Protein AF-A0A956CTM5-F1 (afdb_monomer_lite)

Sequence (191 aa):
MDAKCGHHPDRDADGGTCGRCGTFLCGECVVPGAAPILCTTCLAHLDRGKDVRHVRILAILMMVHGGLLAATGAYYVLFGGFVLDELADIPADPSDPASEVLPEMLVGTFALLGLIQIAPGLLQALGGWRLFRYRGPVLAWVGAIAGLASMLGCYCAPTAILLLGYAAYVLTRDDVRARLAVGAPPATQRP

Structure (mmCIF, N/CA/C/O backbone):
data_AF-A0A956CTM5-F1
#
_entry.id   AF-A0A956CTM5-F1
#
loop_
_atom_site.group_PDB
_atom_site.id
_atom_site.type_symbol
_atom_site.label_atom_id
_atom_site.label_alt_id
_atom_site.label_comp_id
_atom_site.label_asym_id
_atom_site.label_entity_id
_atom_site.label_seq_id
_atom_site.pdbx_PDB_ins_code
_atom_site.Cartn_x
_atom_site.Cartn_y
_atom_site.Cartn_z
_atom_site.occupancy
_atom_site.B_iso_or_equiv
_atom_site.auth_seq_id
_atom_site.auth_comp_id
_atom_site.auth_asym_id
_atom_site.auth_atom_id
_atom_site.pdbx_PDB_model_num
ATOM 1 N N . MET A 1 1 ? -17.221 -8.317 45.370 1.00 69.31 1 MET A N 1
ATOM 2 C CA . MET A 1 1 ? -18.349 -7.759 44.599 1.00 69.31 1 MET A CA 1
ATOM 3 C C . MET A 1 1 ? -18.210 -8.327 43.209 1.00 69.31 1 MET A C 1
ATOM 5 O O . MET A 1 1 ? -17.234 -7.993 42.547 1.00 69.31 1 MET A O 1
ATOM 9 N N . ASP A 1 2 ? -19.104 -9.229 42.821 1.00 88.31 2 ASP A N 1
ATOM 10 C CA . ASP A 1 2 ? -19.028 -9.873 41.510 1.00 88.31 2 ASP A CA 1
ATOM 11 C C . ASP A 1 2 ? -19.536 -8.890 40.456 1.00 88.31 2 ASP A C 1
ATOM 13 O O . ASP A 1 2 ? -20.658 -8.385 40.546 1.00 88.31 2 ASP A O 1
ATOM 17 N N . ALA A 1 3 ? -18.676 -8.547 39.497 1.00 93.81 3 ALA A N 1
ATOM 18 C CA . ALA A 1 3 ? -19.047 -7.650 38.413 1.00 93.81 3 ALA A CA 1
ATOM 19 C C . ALA A 1 3 ? -20.043 -8.360 37.482 1.00 93.81 3 ALA A C 1
ATOM 21 O O . ALA A 1 3 ? -19.780 -9.463 37.000 1.00 93.81 3 ALA A O 1
ATOM 22 N N . LYS A 1 4 ? -21.184 -7.717 37.220 1.00 96.88 4 LYS A N 1
ATOM 23 C CA . LYS A 1 4 ? -22.204 -8.208 36.282 1.00 96.88 4 LYS A CA 1
ATOM 24 C C . LYS A 1 4 ? -21.964 -7.668 34.879 1.00 96.88 4 LYS A C 1
ATOM 26 O O . LYS A 1 4 ? -21.412 -6.579 34.705 1.00 96.88 4 LYS A O 1
ATOM 31 N N . CYS A 1 5 ? -22.379 -8.428 33.870 1.00 96.62 5 CYS A N 1
ATOM 32 C CA . CYS A 1 5 ? -22.275 -7.985 32.488 1.00 96.62 5 CYS A CA 1
ATOM 33 C C . CYS A 1 5 ? -23.206 -6.789 32.230 1.00 96.62 5 CYS A C 1
ATOM 35 O O . CYS A 1 5 ? -24.389 -6.819 32.560 1.00 96.62 5 CYS A O 1
ATOM 37 N N . GLY A 1 6 ? -22.692 -5.743 31.575 1.00 94.75 6 GLY A N 1
ATOM 38 C CA . GLY A 1 6 ? -23.483 -4.542 31.275 1.00 94.75 6 GLY A CA 1
ATOM 39 C C . GLY A 1 6 ? -24.552 -4.727 30.191 1.00 94.75 6 GLY A C 1
ATOM 40 O O . GLY A 1 6 ? -25.426 -3.877 30.059 1.00 94.75 6 GLY A O 1
ATOM 41 N N . HIS A 1 7 ? -24.496 -5.817 29.418 1.00 94.19 7 HIS A N 1
ATOM 42 C CA . HIS A 1 7 ? -25.527 -6.182 28.438 1.00 94.19 7 HIS A CA 1
ATOM 43 C C . HIS A 1 7 ? -26.467 -7.290 28.936 1.00 94.19 7 HIS A C 1
ATOM 45 O O . HIS A 1 7 ? -27.621 -7.330 28.521 1.00 94.19 7 HIS A O 1
ATOM 51 N N . HIS A 1 8 ? -25.995 -8.156 29.838 1.00 95.31 8 HIS A N 1
ATOM 52 C CA . HIS A 1 8 ? -26.768 -9.243 30.437 1.00 95.31 8 HIS A CA 1
ATOM 53 C C . HIS A 1 8 ? -26.662 -9.153 31.968 1.00 95.31 8 HIS A C 1
ATOM 55 O O . HIS A 1 8 ? -25.760 -9.768 32.540 1.00 95.31 8 HIS A O 1
ATOM 61 N N . PRO A 1 9 ? -27.557 -8.404 32.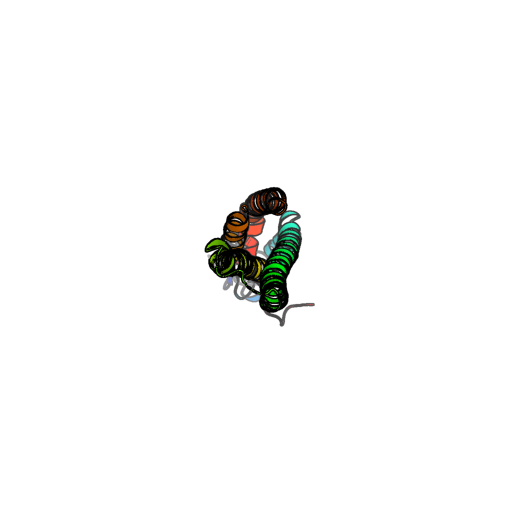642 1.00 94.75 9 PRO A N 1
ATOM 62 C CA . PRO A 1 9 ? -27.472 -8.173 34.088 1.00 94.75 9 PRO A CA 1
ATOM 63 C C . PRO A 1 9 ? -27.483 -9.465 34.916 1.00 94.75 9 PRO A C 1
ATOM 65 O O . PRO A 1 9 ? -26.883 -9.520 35.988 1.00 94.75 9 PRO A O 1
ATOM 68 N N . ASP A 1 10 ? -28.119 -10.513 34.386 1.00 96.69 10 ASP A N 1
ATOM 69 C CA . ASP A 1 10 ? -28.250 -11.822 35.030 1.00 96.69 10 ASP A CA 1
ATOM 70 C C . ASP A 1 10 ? -26.980 -12.686 34.935 1.00 96.69 10 ASP A C 1
ATOM 72 O O . ASP A 1 10 ? -26.923 -13.765 35.522 1.00 96.69 10 ASP A O 1
ATOM 76 N N . ARG A 1 11 ? -25.953 -12.241 34.199 1.00 95.88 11 ARG A N 1
ATOM 77 C CA . ARG A 1 11 ? -24.719 -13.001 33.958 1.00 95.88 11 ARG A CA 1
ATOM 78 C C . ARG A 1 11 ? -23.5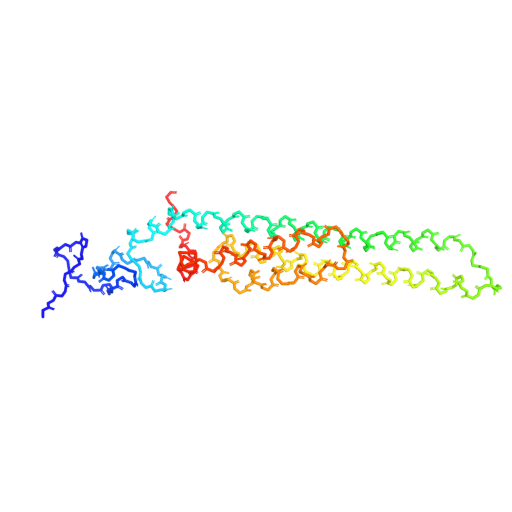00 -12.324 34.569 1.00 95.88 11 ARG A C 1
ATOM 80 O O . ARG A 1 11 ? -23.398 -11.095 34.617 1.00 95.88 11 ARG A O 1
ATOM 87 N N . ASP A 1 12 ? -22.545 -13.147 34.982 1.00 96.69 12 ASP A N 1
ATOM 88 C CA . ASP A 1 12 ? -21.249 -12.682 35.472 1.00 96.69 12 ASP A CA 1
ATOM 89 C C . ASP A 1 12 ? -20.370 -12.178 34.319 1.00 96.69 12 ASP A C 1
ATOM 91 O O . ASP A 1 12 ? -20.484 -12.621 33.174 1.00 96.69 12 ASP A O 1
ATOM 95 N N . ALA A 1 13 ? -19.509 -11.203 34.609 1.00 95.50 13 ALA A N 1
ATOM 96 C CA . ALA A 1 13 ? -18.614 -10.598 33.628 1.00 95.50 13 ALA A CA 1
ATOM 97 C C . ALA A 1 13 ? -17.275 -11.343 33.492 1.00 95.50 13 ALA A C 1
ATOM 99 O O . ALA A 1 13 ? -16.204 -10.801 33.765 1.00 95.50 13 ALA A O 1
ATOM 100 N N . ASP A 1 14 ? -17.341 -12.597 33.060 1.00 95.00 14 ASP A N 1
ATOM 101 C CA . ASP A 1 14 ? -16.188 -13.483 32.863 1.00 95.00 14 ASP A CA 1
ATOM 102 C C . ASP A 1 14 ? -15.357 -13.178 31.598 1.00 95.00 14 ASP A C 1
ATOM 104 O O . ASP A 1 14 ? -14.210 -13.605 31.483 1.00 95.00 14 ASP A O 1
ATOM 108 N N . GLY A 1 15 ? -15.899 -12.398 30.659 1.00 91.94 15 GLY A N 1
ATOM 109 C CA . GLY A 1 15 ? -15.264 -12.030 29.389 1.00 91.94 15 GLY A CA 1
ATOM 110 C C . GLY A 1 15 ? -14.325 -10.817 29.456 1.00 91.94 15 GLY A C 1
ATOM 111 O O . GLY A 1 15 ? -13.692 -10.472 28.457 1.00 91.94 15 GLY A O 1
ATOM 112 N N . GLY A 1 16 ? -14.222 -10.155 30.612 1.00 94.00 16 GLY A N 1
ATOM 113 C CA . GLY A 1 16 ? -13.365 -8.985 30.827 1.00 94.00 16 GLY A CA 1
ATOM 114 C C . GLY A 1 16 ? -14.041 -7.644 30.521 1.00 94.00 16 GLY A C 1
ATOM 115 O O . GLY A 1 16 ? -15.266 -7.522 30.511 1.00 94.00 16 GLY A O 1
ATOM 116 N N . THR A 1 17 ? -13.234 -6.604 30.302 1.00 95.38 17 THR A N 1
ATOM 117 C CA . THR A 1 17 ? -13.713 -5.220 30.143 1.00 95.38 17 THR A CA 1
ATOM 118 C C . THR A 1 17 ? -13.505 -4.730 28.716 1.00 95.38 17 THR A C 1
ATOM 120 O O . THR A 1 17 ? -12.421 -4.865 28.151 1.00 95.38 17 THR A O 1
ATOM 123 N N . CYS A 1 18 ? -14.533 -4.112 28.133 1.00 94.31 18 CYS A N 1
ATOM 124 C CA . CYS A 1 18 ? -14.427 -3.472 26.826 1.00 94.31 18 CYS A CA 1
ATOM 125 C C . CYS A 1 18 ? -13.409 -2.323 26.874 1.00 94.31 18 CYS A C 1
ATOM 127 O O . CYS A 1 18 ? -13.626 -1.331 27.569 1.00 94.31 18 CYS A O 1
ATOM 129 N N . GLY A 1 19 ? -12.347 -2.402 26.070 1.00 91.50 19 GLY A N 1
ATOM 130 C CA . GLY A 1 19 ? -11.289 -1.388 26.018 1.00 91.50 19 GLY A CA 1
ATOM 131 C C . GLY A 1 19 ? -11.729 -0.026 25.468 1.00 91.50 19 GLY A C 1
ATOM 132 O O . GLY A 1 19 ? -10.960 0.927 25.539 1.00 91.50 19 GLY A O 1
ATOM 133 N N . ARG A 1 20 ? -12.950 0.083 24.920 1.00 91.31 20 ARG A N 1
ATOM 134 C CA . ARG A 1 20 ? -13.501 1.338 24.384 1.00 91.31 20 ARG A CA 1
ATOM 135 C C . ARG A 1 20 ? -14.480 2.022 25.337 1.00 91.31 20 ARG A C 1
ATOM 137 O O . ARG A 1 20 ? -14.307 3.196 25.631 1.00 91.31 20 ARG A O 1
ATOM 144 N N . CYS A 1 21 ? -15.526 1.320 25.776 1.00 94.12 21 CYS A N 1
ATOM 145 C CA . CYS A 1 21 ? -16.582 1.900 26.619 1.00 94.12 21 CYS A CA 1
ATOM 146 C C . CYS A 1 21 ? -16.436 1.578 28.113 1.00 94.12 21 CYS A C 1
ATOM 148 O O . CYS A 1 21 ? -17.221 2.078 28.910 1.00 94.12 21 CYS A O 1
ATOM 150 N N . GLY A 1 22 ? -15.477 0.730 28.500 1.00 95.06 22 GLY A N 1
ATOM 151 C CA . GLY A 1 22 ? -15.247 0.350 29.897 1.00 95.06 22 GLY A CA 1
ATOM 152 C C . GLY A 1 22 ? -16.291 -0.605 30.484 1.00 95.06 22 GLY A C 1
ATOM 153 O O . GLY A 1 22 ? -16.238 -0.908 31.670 1.00 95.06 22 GLY A O 1
ATOM 154 N N . THR A 1 23 ? -17.248 -1.089 29.688 1.00 96.06 23 THR A N 1
ATOM 155 C CA . THR A 1 23 ? -18.301 -1.994 30.167 1.00 96.06 23 THR A CA 1
ATOM 156 C C . THR A 1 23 ? -17.759 -3.405 30.403 1.00 96.06 23 THR A C 1
ATOM 158 O O . THR A 1 23 ? -17.002 -3.924 29.582 1.00 96.06 23 THR A O 1
ATOM 161 N N . PHE A 1 24 ? -18.189 -4.034 31.496 1.00 96.75 24 PHE A N 1
ATOM 162 C CA . PHE A 1 24 ? -17.912 -5.432 31.821 1.00 96.75 24 PHE A CA 1
ATOM 163 C C . PHE A 1 24 ? -18.729 -6.390 30.933 1.00 96.75 24 PHE A C 1
ATOM 165 O O . PHE A 1 24 ? -19.929 -6.182 30.720 1.00 96.75 24 PHE A O 1
ATOM 172 N N . LEU A 1 25 ? -18.092 -7.430 30.395 1.00 96.56 25 LEU A N 1
ATOM 173 C CA . LEU A 1 25 ? -18.653 -8.329 29.382 1.00 96.56 25 LEU A CA 1
ATOM 174 C C . LEU A 1 25 ? -18.686 -9.774 29.882 1.00 96.56 25 LEU A C 1
ATOM 176 O O . LEU A 1 25 ? -17.732 -10.229 30.502 1.00 96.56 25 LEU A O 1
ATOM 180 N N . CYS A 1 26 ? -19.756 -10.504 29.566 1.00 96.06 26 CYS A N 1
ATOM 181 C CA . CYS A 1 26 ? -19.749 -11.967 29.625 1.00 96.06 26 CYS A CA 1
ATOM 182 C C . CYS A 1 26 ? -19.091 -12.549 28.361 1.00 96.06 26 CYS A C 1
ATOM 184 O O . CYS A 1 26 ? -19.003 -11.854 27.343 1.00 96.06 26 CYS A O 1
ATOM 186 N N . GLY A 1 27 ? -18.707 -13.827 28.377 1.00 92.69 27 GLY A N 1
ATOM 187 C CA . GLY A 1 27 ? -18.046 -14.506 27.253 1.00 92.69 27 GLY A CA 1
ATOM 188 C C . GLY A 1 27 ? -18.763 -14.377 25.898 1.00 92.69 27 GLY A C 1
ATOM 189 O O . GLY A 1 27 ? -18.112 -14.198 24.874 1.00 92.69 27 GLY A O 1
ATOM 190 N N . GLU A 1 28 ? -20.101 -14.363 25.879 1.00 92.19 28 GLU A N 1
ATOM 191 C CA . GLU A 1 28 ? -20.890 -14.173 24.645 1.00 92.19 28 GLU A CA 1
ATOM 192 C C . GLU A 1 28 ? -20.854 -12.738 24.084 1.00 92.19 28 GLU A C 1
ATOM 194 O O . GLU A 1 28 ? -21.095 -12.525 22.897 1.00 92.19 28 GLU A O 1
ATOM 199 N N . CYS A 1 29 ? -20.572 -11.733 24.919 1.00 92.88 29 CYS A N 1
ATOM 200 C CA . CYS A 1 29 ? -20.523 -10.332 24.493 1.00 92.88 29 CYS A CA 1
ATOM 201 C C . CYS A 1 29 ? -19.144 -9.916 23.961 1.00 92.88 29 CYS A C 1
ATOM 203 O O . CYS A 1 29 ? -19.014 -8.819 23.407 1.00 92.88 29 CYS A O 1
ATOM 205 N N . VAL A 1 30 ? -18.125 -10.757 24.149 1.00 92.56 30 VAL A N 1
ATOM 206 C CA . VAL A 1 30 ? -16.756 -10.518 23.693 1.00 92.56 30 VAL A CA 1
ATOM 207 C C . VAL A 1 30 ? -16.638 -10.859 22.214 1.00 92.56 30 VAL A C 1
ATOM 209 O O . VAL A 1 30 ? -17.021 -11.939 21.774 1.00 92.56 30 VAL A O 1
ATOM 212 N N . VAL A 1 31 ? -16.057 -9.948 21.434 1.00 87.88 31 VAL A N 1
ATOM 213 C CA . VAL A 1 31 ? -15.696 -10.237 20.043 1.00 87.88 31 VAL A CA 1
ATOM 214 C C . VAL A 1 31 ? -14.465 -11.157 20.029 1.00 87.88 31 VAL A C 1
ATOM 216 O O . VAL A 1 31 ? -13.391 -10.736 20.471 1.00 87.88 31 VAL A O 1
ATOM 219 N N . PRO A 1 32 ? -14.572 -12.396 19.515 1.00 85.12 32 PRO A N 1
ATOM 220 C CA . PRO A 1 32 ? -13.460 -13.336 19.532 1.00 85.12 32 PRO A CA 1
ATOM 221 C C . PRO A 1 32 ? -12.308 -12.846 18.647 1.00 85.12 32 PRO A C 1
ATOM 223 O O . PRO A 1 32 ? -12.509 -12.450 17.499 1.00 85.12 32 PRO A O 1
ATOM 226 N N . GLY A 1 33 ? -11.087 -12.889 19.185 1.00 81.38 33 GLY A N 1
ATOM 227 C CA . GLY A 1 33 ? -9.866 -12.494 18.473 1.00 81.38 33 GLY A CA 1
ATOM 228 C C . GLY A 1 33 ? -9.608 -10.984 18.394 1.00 81.38 33 GLY A C 1
ATOM 229 O O . GLY A 1 33 ? -8.604 -10.586 17.808 1.00 81.38 33 GLY A O 1
ATOM 230 N N . ALA A 1 34 ? -10.465 -10.145 18.986 1.00 80.38 34 ALA A N 1
ATOM 231 C CA . ALA A 1 34 ? -10.226 -8.708 19.072 1.00 80.38 34 ALA A CA 1
ATOM 232 C C . ALA A 1 34 ? -9.181 -8.385 20.154 1.00 80.38 34 ALA A C 1
ATOM 234 O O . ALA A 1 34 ? -9.336 -8.766 21.314 1.00 80.38 34 ALA A O 1
ATOM 235 N N . ALA A 1 35 ? -8.139 -7.642 19.782 1.00 81.38 35 ALA A N 1
ATOM 236 C CA . ALA A 1 35 ? -7.183 -7.055 20.715 1.00 81.38 35 ALA A CA 1
ATOM 237 C C . ALA A 1 35 ? -7.099 -5.537 20.452 1.00 81.38 35 ALA A C 1
ATOM 239 O O . ALA A 1 35 ? -6.601 -5.140 19.397 1.00 81.38 35 ALA A O 1
ATOM 240 N N . PRO A 1 36 ? -7.585 -4.666 21.361 1.00 87.38 36 PRO A N 1
ATOM 241 C CA . PRO A 1 36 ? -8.156 -4.957 22.684 1.00 87.38 36 PRO A CA 1
ATOM 242 C C . PRO A 1 36 ? -9.537 -5.637 22.633 1.00 87.38 36 PRO A C 1
ATOM 244 O O . PRO A 1 36 ? -10.215 -5.605 21.606 1.00 87.38 36 PRO A O 1
ATOM 247 N N . ILE A 1 37 ? -9.964 -6.211 23.768 1.00 90.44 37 ILE A N 1
ATOM 248 C CA . ILE A 1 37 ? -11.309 -6.781 23.951 1.00 90.44 37 ILE A CA 1
ATOM 249 C C . ILE A 1 37 ? -12.355 -5.688 23.697 1.00 90.44 37 ILE A C 1
ATOM 251 O O . ILE A 1 37 ? -12.303 -4.609 24.291 1.00 90.44 37 ILE A O 1
ATOM 255 N N . LEU A 1 38 ? -13.322 -5.965 22.824 1.00 92.69 38 LEU A N 1
ATOM 256 C CA . LEU A 1 38 ? -14.414 -5.053 22.484 1.00 92.69 38 LEU A CA 1
ATOM 257 C C . LEU A 1 38 ? -15.761 -5.757 22.609 1.00 92.69 38 LEU A C 1
ATOM 259 O O . LEU A 1 38 ? -15.875 -6.949 22.324 1.00 92.69 38 LEU A O 1
ATOM 263 N N . CYS A 1 39 ? -16.789 -4.990 22.976 1.00 92.69 39 CYS A N 1
ATOM 264 C CA . CYS A 1 39 ? -18.170 -5.451 22.910 1.00 92.69 39 CYS A CA 1
ATOM 265 C C . CYS A 1 39 ? -18.734 -5.332 21.488 1.00 92.69 39 CYS A C 1
ATOM 267 O O . CYS A 1 39 ? -18.307 -4.485 20.693 1.00 92.69 39 CYS A O 1
ATOM 269 N N . THR A 1 40 ? -19.747 -6.142 21.186 1.00 89.19 40 THR A N 1
ATOM 270 C CA . THR A 1 40 ? -20.447 -6.148 19.890 1.00 89.19 40 THR A CA 1
ATOM 271 C C . THR A 1 40 ? -21.028 -4.778 19.523 1.00 89.19 40 THR A C 1
ATOM 273 O O . THR A 1 40 ? -20.938 -4.363 18.368 1.00 89.19 40 THR A O 1
ATOM 276 N N . THR A 1 41 ? -21.536 -4.022 20.502 1.00 91.75 41 THR A N 1
ATOM 277 C CA . THR A 1 41 ? -22.064 -2.661 20.298 1.00 91.75 41 THR A CA 1
ATOM 278 C C . THR A 1 41 ? -20.971 -1.680 19.864 1.00 91.75 41 THR A C 1
ATOM 280 O O . THR A 1 41 ? -21.149 -0.929 18.903 1.00 91.75 41 THR A O 1
ATOM 283 N N . CYS A 1 42 ? -19.810 -1.695 20.529 1.00 91.50 42 CYS A N 1
ATOM 284 C CA . CYS A 1 42 ? -18.680 -0.843 20.160 1.00 91.50 42 CYS A CA 1
ATOM 285 C C . CYS A 1 42 ? -18.093 -1.223 18.801 1.00 91.50 42 CYS A C 1
ATOM 287 O O . CYS A 1 42 ? -17.709 -0.322 18.054 1.00 91.50 42 CYS A O 1
ATOM 289 N N . LEU A 1 43 ? -18.046 -2.518 18.469 1.00 90.88 43 LEU A N 1
ATOM 290 C CA . LEU A 1 43 ? -17.633 -2.980 17.144 1.00 90.88 43 LEU A CA 1
ATOM 291 C C . LEU A 1 43 ? -18.602 -2.486 16.064 1.00 90.88 43 LEU A C 1
ATOM 293 O O . LEU A 1 43 ? -18.165 -1.888 15.085 1.00 90.88 43 LEU A O 1
ATOM 297 N N . ALA A 1 44 ? -19.912 -2.639 16.275 1.00 89.88 44 ALA A N 1
ATOM 298 C CA . ALA A 1 44 ? -20.927 -2.138 15.352 1.00 89.88 44 ALA A CA 1
ATOM 299 C C . ALA A 1 44 ? -20.840 -0.613 15.170 1.00 89.88 44 ALA A C 1
ATOM 301 O O . ALA A 1 44 ? -21.056 -0.103 14.070 1.00 89.88 44 ALA A O 1
ATOM 302 N N . HIS A 1 45 ? -20.493 0.125 16.230 1.00 91.50 45 HIS A N 1
ATOM 303 C CA . HIS A 1 45 ? -20.256 1.563 16.145 1.00 91.50 45 HIS A CA 1
ATOM 304 C C . HIS A 1 45 ? -18.984 1.901 15.347 1.00 91.50 45 HIS A C 1
ATOM 306 O O . HIS A 1 45 ? -19.026 2.806 14.518 1.00 91.50 45 HIS A O 1
ATOM 312 N N . LEU A 1 46 ? -17.881 1.155 15.533 1.00 90.69 46 LEU A N 1
ATOM 313 C CA . LEU A 1 46 ? -16.667 1.291 14.708 1.00 90.69 46 LEU A CA 1
ATOM 314 C C . LEU A 1 46 ? -16.968 1.027 13.228 1.00 90.69 46 LEU A C 1
ATOM 316 O O . LEU A 1 46 ? -16.606 1.837 12.381 1.00 90.69 46 LEU A O 1
ATOM 320 N N . ASP A 1 47 ? -17.666 -0.064 12.912 1.00 87.75 47 ASP A N 1
ATOM 321 C CA . ASP A 1 47 ? -17.969 -0.455 11.528 1.00 87.75 47 ASP A CA 1
ATOM 322 C C . ASP A 1 47 ? -18.881 0.550 10.804 1.00 87.75 47 ASP A C 1
ATOM 324 O O . ASP A 1 47 ? -18.815 0.698 9.581 1.00 87.75 47 ASP A O 1
ATOM 328 N N . ARG A 1 48 ? -19.720 1.282 11.549 1.00 88.56 48 ARG A N 1
ATOM 329 C CA . ARG A 1 48 ? -20.556 2.371 11.015 1.00 88.56 48 ARG A CA 1
ATOM 330 C C . ARG A 1 48 ? -19.818 3.707 10.909 1.00 88.56 48 ARG A C 1
ATOM 332 O O . ARG A 1 48 ? -20.369 4.644 10.329 1.00 88.56 48 ARG A O 1
ATOM 339 N N . GLY A 1 49 ? -18.595 3.800 11.428 1.00 89.19 49 GLY A N 1
ATOM 340 C CA . GLY A 1 49 ? -17.767 4.993 11.343 1.00 89.19 49 GLY A CA 1
ATOM 341 C C . GLY A 1 49 ? -17.532 5.406 9.890 1.00 89.19 49 GLY A C 1
ATOM 342 O O . GLY A 1 49 ? -17.078 4.616 9.060 1.00 89.19 49 GLY A O 1
ATOM 343 N N . LYS A 1 50 ? -17.819 6.673 9.579 1.00 90.56 50 LYS A N 1
ATOM 344 C CA . LYS A 1 50 ? -17.568 7.280 8.259 1.00 90.56 50 LYS A CA 1
ATOM 345 C C . LYS A 1 50 ? -16.123 7.058 7.794 1.00 90.56 50 LYS A C 1
ATOM 347 O O . LYS A 1 50 ? -15.907 6.652 6.656 1.00 90.56 50 LYS A O 1
ATOM 352 N N . ASP A 1 51 ? -15.161 7.182 8.705 1.00 91.56 51 ASP A N 1
ATOM 353 C CA . ASP A 1 51 ? -13.727 7.046 8.424 1.00 91.56 51 ASP A CA 1
ATOM 354 C C . ASP A 1 51 ? -13.314 5.601 8.083 1.00 91.56 51 ASP A C 1
ATOM 356 O O . ASP A 1 51 ? -12.432 5.382 7.254 1.00 91.56 51 ASP A O 1
ATOM 360 N N . VAL A 1 52 ? -14.006 4.588 8.619 1.00 91.25 52 VAL A N 1
ATOM 361 C CA . VAL A 1 52 ? -13.726 3.173 8.307 1.00 91.25 52 VAL A CA 1
ATOM 362 C C . VAL A 1 52 ? -14.089 2.835 6.858 1.00 91.25 52 VAL A C 1
ATOM 364 O O . VAL A 1 52 ? -13.418 2.017 6.222 1.00 91.25 52 VAL A O 1
ATOM 367 N N . ARG A 1 53 ? -15.094 3.511 6.285 1.00 91.88 53 ARG A N 1
ATOM 368 C CA . ARG A 1 53 ? -15.427 3.378 4.855 1.00 91.88 53 ARG A CA 1
ATOM 369 C C . ARG A 1 53 ? -14.319 3.937 3.962 1.00 91.88 53 ARG A C 1
ATOM 371 O O . ARG A 1 53 ? -14.038 3.355 2.912 1.00 91.88 53 ARG A O 1
ATOM 378 N N . HIS A 1 54 ? -13.646 5.005 4.398 1.00 95.31 54 HIS A N 1
ATOM 379 C CA . HIS A 1 54 ? -12.521 5.593 3.668 1.00 95.31 54 HIS A CA 1
ATOM 380 C C . HIS A 1 54 ? -11.322 4.642 3.558 1.00 95.31 54 HIS A C 1
ATOM 382 O O . HIS A 1 54 ? -10.606 4.706 2.562 1.00 95.31 54 HIS A O 1
ATOM 388 N N . VAL A 1 55 ? -11.151 3.693 4.489 1.00 94.56 55 VAL A N 1
ATOM 389 C CA . VAL A 1 55 ? -10.114 2.644 4.399 1.00 94.56 55 VAL A CA 1
ATOM 390 C C . VAL A 1 55 ? -10.295 1.788 3.149 1.00 94.56 55 VAL A C 1
ATOM 392 O O . VAL A 1 55 ? -9.330 1.511 2.440 1.00 94.56 55 VAL A O 1
ATOM 395 N N . ARG A 1 56 ? -11.537 1.394 2.838 1.00 94.06 56 ARG A N 1
ATOM 396 C CA . ARG A 1 56 ? -11.832 0.578 1.652 1.00 94.06 56 ARG A CA 1
ATOM 397 C C . ARG A 1 56 ? -11.601 1.362 0.362 1.00 94.06 56 ARG A C 1
ATOM 399 O O . ARG A 1 56 ? -11.073 0.804 -0.593 1.00 94.06 56 ARG A O 1
ATOM 406 N N . ILE A 1 57 ? -11.949 2.650 0.357 1.00 96.44 57 ILE A N 1
ATOM 407 C CA . ILE A 1 57 ? -11.682 3.558 -0.767 1.00 96.44 57 ILE A CA 1
ATOM 408 C C . ILE A 1 57 ? -10.171 3.700 -0.976 1.00 96.44 57 ILE A C 1
ATOM 410 O O . ILE A 1 57 ? -9.687 3.486 -2.082 1.00 96.44 57 ILE A O 1
ATOM 414 N N . LEU A 1 58 ? -9.418 3.986 0.090 1.00 96.12 58 LEU A N 1
ATOM 415 C CA . LEU A 1 58 ? -7.959 4.083 0.053 1.00 96.12 58 LEU A CA 1
ATOM 416 C C . LEU A 1 58 ? -7.325 2.791 -0.475 1.00 96.12 58 LEU A C 1
ATOM 418 O O . LEU A 1 58 ? -6.485 2.844 -1.365 1.00 96.12 58 LEU A O 1
ATOM 422 N N . ALA A 1 59 ? -7.763 1.634 0.023 1.00 96.38 59 ALA A N 1
ATOM 423 C CA . ALA A 1 59 ? -7.276 0.336 -0.425 1.00 96.38 59 ALA A CA 1
ATOM 424 C C . ALA A 1 59 ? -7.485 0.116 -1.934 1.00 96.38 59 ALA A C 1
ATOM 426 O O . ALA A 1 59 ? -6.573 -0.349 -2.614 1.00 96.38 59 ALA A O 1
ATOM 427 N N . ILE A 1 60 ? -8.659 0.479 -2.467 1.00 97.12 60 ILE A N 1
ATOM 428 C CA . ILE A 1 60 ? -8.953 0.405 -3.907 1.00 97.12 60 ILE A CA 1
ATOM 429 C C . ILE A 1 60 ? -8.051 1.356 -4.692 1.00 97.12 60 ILE A C 1
ATOM 431 O O . ILE A 1 60 ? -7.444 0.933 -5.672 1.00 97.12 60 ILE A O 1
ATOM 435 N N . LEU A 1 61 ? -7.913 2.608 -4.252 1.00 96.81 61 LEU A N 1
ATOM 436 C CA . LEU A 1 61 ? -7.058 3.582 -4.932 1.00 96.81 61 LEU A CA 1
ATOM 437 C C . LEU A 1 61 ? -5.589 3.135 -4.947 1.00 96.81 61 LEU A C 1
ATOM 439 O O . LEU A 1 61 ? -4.930 3.259 -5.973 1.00 96.81 61 LEU A O 1
ATOM 443 N N . MET A 1 62 ? -5.093 2.553 -3.850 1.00 96.19 62 MET A N 1
ATOM 444 C CA . MET A 1 62 ? -3.752 1.965 -3.795 1.00 96.19 62 MET A CA 1
ATOM 445 C C . MET A 1 62 ? -3.595 0.784 -4.758 1.00 96.19 62 MET A C 1
ATOM 447 O O . MET A 1 62 ? -2.576 0.697 -5.436 1.00 96.19 62 MET A O 1
ATOM 451 N N . MET A 1 63 ? -4.592 -0.105 -4.850 1.00 97.38 63 MET A N 1
ATOM 452 C CA . MET A 1 63 ? -4.569 -1.230 -5.794 1.00 97.38 63 MET A CA 1
ATOM 453 C C . MET A 1 63 ? -4.570 -0.759 -7.251 1.00 97.38 63 MET A C 1
ATOM 455 O O . MET A 1 63 ? -3.773 -1.252 -8.043 1.00 97.38 63 MET A O 1
ATOM 459 N N . VAL A 1 64 ? -5.417 0.214 -7.596 1.00 96.94 64 VAL A N 1
ATOM 460 C CA . VAL A 1 64 ? -5.497 0.761 -8.959 1.00 96.94 64 VAL A CA 1
ATOM 461 C C . VAL A 1 64 ? -4.216 1.505 -9.321 1.00 96.94 64 VAL A C 1
ATOM 463 O O . VAL A 1 64 ? -3.648 1.247 -10.376 1.00 96.94 64 VAL A O 1
ATOM 466 N N . HIS A 1 65 ? -3.724 2.390 -8.451 1.00 95.81 65 HIS A N 1
ATOM 467 C CA . HIS A 1 65 ? -2.501 3.142 -8.723 1.00 95.81 65 HIS A CA 1
ATOM 468 C C . HIS A 1 65 ? -1.268 2.233 -8.791 1.00 95.81 65 HIS A C 1
ATOM 470 O O . HIS A 1 65 ? -0.483 2.353 -9.724 1.00 95.81 65 HIS A O 1
ATOM 476 N N . GLY A 1 66 ? -1.131 1.277 -7.866 1.00 95.56 66 GLY A N 1
ATOM 477 C CA . GLY A 1 66 ? -0.047 0.294 -7.905 1.00 95.56 66 GLY A CA 1
ATOM 478 C C . GLY A 1 66 ? -0.104 -0.595 -9.152 1.00 95.56 66 GLY A C 1
ATOM 479 O O . GLY A 1 66 ? 0.925 -0.856 -9.770 1.00 95.56 66 GLY A O 1
ATOM 480 N N . GLY A 1 67 ? -1.308 -0.996 -9.572 1.00 96.12 67 GLY A N 1
ATOM 481 C CA . GLY A 1 67 ? -1.524 -1.732 -10.818 1.00 96.12 67 GLY A CA 1
ATOM 482 C C . GLY A 1 67 ? -1.146 -0.926 -12.062 1.00 96.12 67 GLY A C 1
ATOM 483 O O . GLY A 1 67 ? -0.456 -1.449 -12.930 1.00 96.12 67 GLY A O 1
ATOM 484 N N . LEU A 1 68 ? -1.532 0.353 -12.126 1.00 95.06 68 LEU A N 1
ATOM 485 C CA . LEU A 1 68 ? -1.132 1.260 -13.207 1.00 95.06 68 LEU A CA 1
ATOM 486 C C . LEU A 1 68 ? 0.387 1.454 -13.240 1.00 95.06 68 LEU A C 1
ATOM 488 O O . LEU A 1 68 ? 0.975 1.398 -14.311 1.00 95.06 68 LEU A O 1
ATOM 492 N N . LEU A 1 69 ? 1.026 1.621 -12.082 1.00 94.44 69 LEU A N 1
ATOM 493 C CA . LEU A 1 69 ? 2.475 1.783 -11.988 1.00 94.44 69 LEU A CA 1
ATOM 494 C C . LEU A 1 69 ? 3.221 0.527 -12.461 1.00 94.44 69 LEU A C 1
ATOM 496 O O . LEU A 1 69 ? 4.162 0.614 -13.247 1.00 94.44 69 LEU A O 1
ATOM 500 N N . ALA A 1 70 ? 2.757 -0.654 -12.045 1.00 95.94 70 ALA A N 1
ATOM 501 C CA . ALA A 1 70 ? 3.310 -1.921 -12.508 1.00 95.94 70 ALA A CA 1
ATOM 502 C C . ALA A 1 70 ? 3.089 -2.131 -14.015 1.00 95.94 70 ALA A C 1
ATOM 504 O O . ALA A 1 70 ? 3.996 -2.601 -14.698 1.00 95.94 70 ALA A O 1
ATOM 505 N N . ALA A 1 71 ? 1.922 -1.748 -14.544 1.00 95.81 71 ALA A N 1
ATOM 506 C CA . ALA A 1 71 ? 1.625 -1.819 -15.973 1.00 95.81 71 ALA A CA 1
ATOM 507 C C . ALA A 1 71 ? 2.523 -0.880 -16.794 1.00 95.81 71 ALA A C 1
ATOM 509 O O . ALA A 1 71 ? 3.073 -1.304 -17.806 1.00 95.81 71 ALA A O 1
ATOM 510 N N . THR A 1 72 ? 2.736 0.357 -16.339 1.00 94.06 72 THR A N 1
ATOM 511 C CA . THR A 1 72 ? 3.665 1.306 -16.971 1.00 94.06 72 THR A CA 1
ATOM 512 C C . THR A 1 72 ? 5.103 0.792 -16.926 1.00 94.06 72 THR A C 1
ATOM 514 O O . THR A 1 72 ? 5.821 0.860 -17.921 1.00 94.06 72 THR A O 1
ATOM 517 N N . GLY A 1 73 ? 5.528 0.218 -15.799 1.00 94.62 73 GLY A N 1
ATOM 518 C CA . GLY A 1 73 ? 6.841 -0.409 -15.697 1.00 94.62 73 GLY A CA 1
ATOM 519 C C . GLY A 1 73 ? 7.008 -1.595 -16.653 1.00 94.62 73 GLY A C 1
ATOM 520 O O . GLY A 1 73 ? 8.018 -1.684 -17.348 1.00 94.62 73 GLY A O 1
ATOM 521 N N . ALA A 1 74 ? 5.996 -2.461 -16.760 1.00 96.69 74 ALA A N 1
ATOM 522 C CA . ALA A 1 74 ? 5.982 -3.561 -17.724 1.00 96.69 74 ALA A CA 1
ATOM 523 C C . ALA A 1 74 ? 6.018 -3.053 -19.172 1.00 96.69 74 ALA A C 1
ATOM 525 O O . ALA A 1 74 ? 6.759 -3.595 -19.988 1.00 96.69 74 ALA A O 1
ATOM 526 N N . TYR A 1 75 ? 5.281 -1.981 -19.475 1.00 96.06 75 TYR A N 1
ATOM 527 C CA . TYR A 1 75 ? 5.333 -1.317 -20.773 1.00 96.06 75 TYR A CA 1
ATOM 528 C C . TYR A 1 75 ? 6.751 -0.840 -21.111 1.00 96.06 75 TYR A C 1
ATOM 530 O O . TYR A 1 75 ? 7.213 -1.121 -22.208 1.00 96.06 75 TYR A O 1
ATOM 538 N N . TYR A 1 76 ? 7.477 -0.202 -20.183 1.00 95.19 76 TYR A N 1
ATOM 539 C CA . TYR A 1 76 ? 8.864 0.219 -20.435 1.00 95.19 76 TYR A CA 1
ATOM 540 C C . TYR A 1 76 ? 9.814 -0.952 -20.701 1.00 95.19 76 TYR A C 1
ATOM 542 O O . TYR A 1 76 ? 10.668 -0.844 -21.576 1.00 95.19 76 TYR A O 1
ATOM 550 N N . VAL A 1 77 ? 9.654 -2.075 -19.993 1.00 96.25 77 VAL A N 1
ATOM 551 C CA . VAL A 1 77 ? 10.462 -3.281 -20.240 1.00 96.25 77 VAL A CA 1
ATOM 552 C C . VAL A 1 77 ? 10.164 -3.865 -21.623 1.00 96.25 77 VAL A C 1
ATOM 554 O O . VAL A 1 77 ? 11.092 -4.159 -22.372 1.00 96.25 77 VAL A O 1
ATOM 557 N N . LEU A 1 78 ? 8.883 -3.999 -21.983 1.00 96.81 78 LEU A N 1
ATOM 558 C CA . LEU A 1 78 ? 8.471 -4.514 -23.294 1.00 96.81 78 LEU A CA 1
ATOM 559 C C . LEU A 1 78 ? 8.910 -3.587 -24.429 1.00 96.81 78 LEU A C 1
ATOM 561 O O . LEU A 1 78 ? 9.426 -4.055 -25.439 1.00 96.81 78 LEU A O 1
ATOM 565 N N . PHE A 1 79 ? 8.747 -2.277 -24.244 1.00 95.06 79 PHE A N 1
ATOM 566 C CA . PHE A 1 79 ? 9.177 -1.268 -25.202 1.00 95.06 79 PHE A CA 1
ATOM 567 C C . PHE A 1 79 ? 10.696 -1.288 -25.387 1.00 95.06 79 PHE A C 1
ATOM 569 O O . PHE A 1 79 ? 11.159 -1.287 -26.518 1.00 95.06 79 PHE A O 1
ATOM 576 N N . GLY A 1 80 ? 11.473 -1.385 -24.303 1.00 94.75 80 GLY A N 1
ATOM 577 C CA . GLY A 1 80 ? 12.927 -1.534 -24.384 1.00 94.75 80 GLY A CA 1
ATOM 578 C C . GLY A 1 80 ? 13.354 -2.791 -25.149 1.00 94.75 80 GLY A C 1
ATOM 579 O O . GLY A 1 80 ? 14.292 -2.728 -25.937 1.00 94.75 80 GLY A O 1
ATOM 580 N N 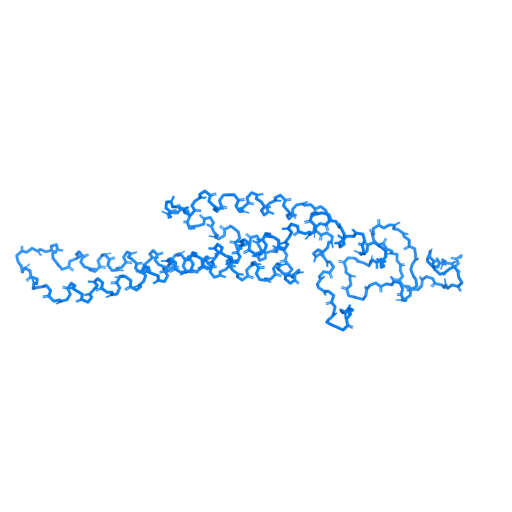. GLY A 1 81 ? 12.638 -3.907 -24.973 1.00 94.12 81 GLY A N 1
ATOM 581 C CA . GLY A 1 81 ? 12.870 -5.134 -25.741 1.00 94.12 81 GLY A CA 1
ATOM 582 C C . GLY A 1 81 ? 12.542 -4.988 -27.229 1.00 94.12 81 GLY A C 1
ATOM 583 O O . GLY A 1 81 ? 13.330 -5.413 -28.063 1.00 94.12 81 GLY A O 1
ATOM 584 N N . PHE A 1 82 ? 11.422 -4.344 -27.562 1.00 95.50 82 PHE A N 1
ATOM 585 C CA . PHE A 1 82 ? 11.041 -4.076 -28.953 1.00 95.50 82 PHE A CA 1
ATOM 586 C C . PHE A 1 82 ? 12.023 -3.123 -29.649 1.00 95.50 82 PHE A C 1
ATOM 588 O O . PHE A 1 82 ? 12.415 -3.346 -30.785 1.00 95.50 82 PHE A O 1
ATOM 595 N N . VAL A 1 83 ? 12.467 -2.079 -28.945 1.00 93.38 83 VAL A N 1
ATOM 596 C CA . VAL A 1 83 ? 13.487 -1.146 -29.440 1.00 93.38 83 VAL A CA 1
ATOM 597 C C . VAL A 1 83 ? 14.805 -1.875 -29.706 1.00 93.38 83 VAL A C 1
ATOM 599 O O . VAL A 1 83 ? 15.425 -1.623 -30.730 1.00 93.38 83 VAL A O 1
ATOM 602 N N . LEU A 1 84 ? 15.224 -2.799 -28.835 1.00 92.62 84 LEU A N 1
ATOM 603 C CA . LEU A 1 84 ? 16.430 -3.601 -29.067 1.00 92.62 84 LEU A CA 1
ATOM 604 C C . LEU A 1 84 ? 16.329 -4.452 -30.344 1.00 92.62 84 LEU A C 1
ATOM 606 O O . LEU A 1 84 ? 17.313 -4.550 -31.068 1.00 92.62 84 LEU A O 1
ATOM 610 N N . ASP A 1 85 ? 15.161 -5.045 -30.599 1.00 94.31 85 ASP A N 1
ATOM 611 C CA . ASP A 1 85 ? 14.894 -5.866 -31.788 1.00 94.31 85 ASP A CA 1
ATOM 612 C C . ASP A 1 85 ? 15.029 -5.035 -33.075 1.00 94.31 85 ASP A C 1
ATOM 614 O O . ASP A 1 85 ? 1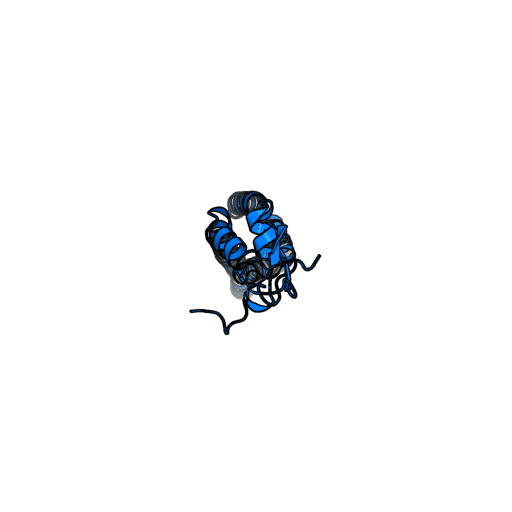5.820 -5.365 -33.950 1.00 94.31 85 ASP A O 1
ATOM 618 N N . GLU A 1 86 ? 14.370 -3.874 -33.131 1.00 93.12 86 GLU A N 1
ATOM 619 C CA . GLU A 1 86 ? 14.450 -2.954 -34.277 1.00 93.12 86 GLU A CA 1
ATOM 620 C C . GLU A 1 86 ? 15.861 -2.371 -34.483 1.00 93.12 86 GLU A C 1
ATOM 622 O O . GLU A 1 86 ? 16.302 -2.173 -35.614 1.00 93.12 86 GLU A O 1
ATOM 627 N N . LEU A 1 87 ? 16.605 -2.092 -33.403 1.00 89.31 87 LEU A N 1
ATOM 628 C CA . LEU A 1 87 ? 17.988 -1.611 -33.508 1.00 89.31 87 LEU A CA 1
ATOM 629 C C . LEU A 1 87 ? 18.968 -2.697 -33.965 1.00 89.31 87 LEU A C 1
ATOM 631 O O . LEU A 1 87 ? 20.009 -2.350 -34.517 1.00 89.31 87 LEU A O 1
ATOM 635 N N . ALA A 1 88 ? 18.655 -3.980 -33.768 1.00 88.25 88 ALA A N 1
ATOM 636 C CA . ALA A 1 88 ? 19.506 -5.076 -34.224 1.00 88.25 88 ALA A CA 1
ATOM 637 C C . ALA A 1 88 ? 19.555 -5.186 -35.760 1.00 88.25 88 ALA A C 1
ATOM 639 O O . ALA A 1 88 ? 20.547 -5.670 -36.307 1.00 88.25 88 ALA A O 1
ATOM 640 N N . ASP A 1 89 ? 18.521 -4.695 -36.449 1.00 90.31 89 ASP A N 1
ATOM 641 C CA . ASP A 1 89 ? 18.431 -4.687 -37.912 1.00 90.31 89 ASP A CA 1
ATOM 642 C C . ASP A 1 89 ? 19.127 -3.478 -38.563 1.00 90.31 89 ASP A C 1
ATOM 644 O O . ASP A 1 89 ? 19.338 -3.458 -39.781 1.00 90.31 89 ASP A O 1
ATOM 648 N N . ILE A 1 90 ? 19.513 -2.463 -37.780 1.00 87.50 90 ILE A N 1
ATOM 649 C CA . ILE A 1 90 ? 20.220 -1.287 -38.293 1.00 87.50 90 ILE A CA 1
ATOM 650 C C . ILE A 1 90 ? 21.716 -1.622 -38.392 1.00 87.50 90 ILE A C 1
ATOM 652 O O . ILE A 1 90 ? 22.357 -1.860 -37.368 1.00 87.50 90 ILE A O 1
ATOM 656 N N . PRO A 1 91 ? 22.317 -1.617 -39.598 1.00 84.06 91 PRO A N 1
ATOM 657 C CA . PRO A 1 91 ? 23.741 -1.883 -39.736 1.00 84.06 91 PRO A CA 1
ATOM 658 C C . PRO A 1 91 ? 24.545 -0.801 -39.009 1.00 84.06 91 PRO A C 1
ATOM 660 O O . PRO A 1 91 ? 24.442 0.383 -39.334 1.00 84.06 91 PRO A O 1
ATOM 663 N N . ALA A 1 92 ? 25.341 -1.219 -38.023 1.00 84.75 92 ALA A N 1
ATOM 664 C CA . ALA A 1 92 ? 26.228 -0.332 -37.285 1.00 84.75 92 ALA A CA 1
ATOM 665 C C . ALA A 1 92 ? 27.276 0.279 -38.227 1.00 84.75 92 ALA A C 1
ATOM 667 O O . ALA A 1 92 ? 27.884 -0.428 -39.036 1.00 84.75 92 ALA A O 1
ATOM 668 N N . ASP A 1 93 ? 27.488 1.591 -38.120 1.00 88.31 93 ASP A N 1
ATOM 669 C CA . ASP A 1 93 ? 28.570 2.270 -38.827 1.00 88.31 93 ASP A CA 1
ATOM 670 C C . ASP A 1 93 ? 29.863 2.114 -38.007 1.00 88.31 93 ASP A C 1
ATOM 672 O O . ASP A 1 93 ? 29.981 2.718 -36.938 1.00 88.31 93 ASP A O 1
ATOM 676 N N . PRO A 1 94 ? 30.860 1.345 -38.486 1.00 83.25 94 PRO A N 1
ATOM 677 C CA . PRO A 1 94 ? 32.094 1.099 -37.742 1.00 83.25 94 PRO A CA 1
ATOM 678 C C . PRO A 1 94 ? 32.953 2.359 -37.548 1.00 83.25 94 PRO A C 1
ATOM 680 O O . PRO A 1 94 ? 33.936 2.321 -36.810 1.00 83.25 94 PRO A O 1
ATOM 683 N N . SER A 1 95 ? 32.629 3.466 -38.227 1.00 89.94 95 SER A N 1
ATOM 684 C CA . SER A 1 95 ? 33.309 4.749 -38.049 1.00 89.94 95 SER A CA 1
ATOM 685 C C . SER A 1 95 ? 32.737 5.602 -36.910 1.00 89.94 95 SER A C 1
ATOM 687 O O . SER A 1 95 ? 33.417 6.533 -36.471 1.00 89.94 95 SER A O 1
ATOM 689 N N . ASP A 1 96 ? 31.551 5.265 -36.385 1.00 89.00 96 ASP A N 1
ATOM 690 C CA . ASP A 1 96 ? 30.918 5.972 -35.272 1.00 89.00 96 ASP A CA 1
ATOM 691 C C . ASP A 1 96 ? 30.867 5.099 -34.001 1.00 89.00 96 ASP A C 1
ATOM 693 O O . ASP A 1 96 ? 30.004 4.223 -33.883 1.00 89.00 96 ASP A O 1
ATOM 697 N N . PRO A 1 97 ? 31.729 5.353 -32.997 1.00 83.56 97 PRO A N 1
ATOM 698 C CA . PRO A 1 97 ? 31.707 4.611 -31.737 1.00 83.56 97 PRO A CA 1
ATOM 699 C C . PRO A 1 97 ? 30.416 4.825 -30.927 1.00 83.56 97 PRO A C 1
ATOM 701 O O . PRO A 1 97 ? 30.137 4.055 -30.009 1.00 83.56 97 PRO A O 1
ATOM 704 N N . ALA A 1 98 ? 29.611 5.853 -31.229 1.00 87.12 98 ALA A N 1
ATOM 705 C CA . ALA A 1 98 ? 28.318 6.051 -30.577 1.00 87.12 98 ALA A CA 1
ATOM 706 C C . ALA A 1 98 ? 27.268 5.024 -31.030 1.00 87.12 98 ALA A C 1
ATOM 708 O O . ALA A 1 98 ? 26.331 4.752 -30.275 1.00 87.12 98 ALA A O 1
ATOM 709 N N . SER A 1 99 ? 27.433 4.436 -32.221 1.00 86.00 99 SER A N 1
ATOM 710 C CA . SER A 1 99 ? 26.490 3.462 -32.780 1.00 86.00 99 SER A CA 1
ATOM 711 C C . SER A 1 99 ? 26.422 2.160 -31.973 1.00 86.00 99 SER A C 1
ATOM 713 O O . SER A 1 99 ? 25.356 1.555 -31.892 1.00 86.00 99 SER A O 1
ATOM 715 N N . GLU A 1 100 ? 27.511 1.777 -31.297 1.00 84.94 100 GLU A N 1
ATOM 716 C CA . GLU A 1 100 ? 27.559 0.585 -30.439 1.00 84.94 100 GLU A CA 1
ATOM 717 C C . GLU A 1 100 ? 27.049 0.859 -29.013 1.00 84.94 100 GLU A C 1
ATOM 719 O O . GLU A 1 100 ? 26.371 0.025 -28.419 1.00 84.94 100 GLU A O 1
ATOM 724 N N . VAL A 1 101 ? 27.330 2.042 -28.453 1.00 89.31 101 VAL A N 1
ATOM 725 C CA . VAL A 1 101 ? 27.031 2.346 -27.038 1.00 89.31 101 VAL A CA 1
ATOM 726 C C . VAL A 1 101 ? 25.589 2.821 -26.834 1.00 89.31 101 VAL A C 1
ATOM 728 O O . VAL A 1 101 ? 24.977 2.558 -25.793 1.00 89.31 101 VAL A O 1
ATOM 731 N N . LEU A 1 102 ? 25.024 3.539 -27.809 1.00 89.88 102 LEU A N 1
ATOM 732 C CA . LEU A 1 102 ? 23.690 4.128 -27.694 1.00 89.88 102 LEU A CA 1
ATOM 733 C C . LEU A 1 102 ? 22.567 3.081 -27.512 1.00 89.88 102 LEU A C 1
ATOM 735 O O . LEU A 1 102 ? 21.735 3.295 -26.624 1.00 89.88 102 LEU A O 1
ATOM 739 N N . PRO A 1 103 ? 22.524 1.955 -28.261 1.00 89.69 103 PRO A N 1
ATOM 740 C CA . PRO A 1 103 ? 21.495 0.926 -28.090 1.00 89.69 103 PRO A CA 1
ATOM 741 C C . PRO A 1 103 ? 21.548 0.279 -26.702 1.00 89.69 103 PRO A C 1
ATOM 743 O O . PRO A 1 103 ? 20.522 0.177 -26.028 1.00 89.69 103 PRO A O 1
ATOM 746 N N . GLU A 1 104 ? 22.743 -0.095 -26.232 1.00 89.50 104 GLU A N 1
ATOM 747 C CA . GLU A 1 104 ? 22.928 -0.718 -24.917 1.00 89.50 104 GLU A CA 1
ATOM 748 C C . GLU A 1 104 ? 22.497 0.217 -23.785 1.00 89.50 104 GLU A C 1
ATOM 750 O O . GLU A 1 104 ? 21.761 -0.181 -22.875 1.00 89.50 104 GLU A O 1
ATOM 755 N N . MET A 1 105 ? 22.906 1.488 -23.858 1.00 93.94 105 MET A N 1
ATOM 756 C CA . MET A 1 105 ? 22.544 2.492 -22.862 1.00 93.94 105 MET A CA 1
ATOM 757 C C . MET A 1 105 ? 21.035 2.759 -22.854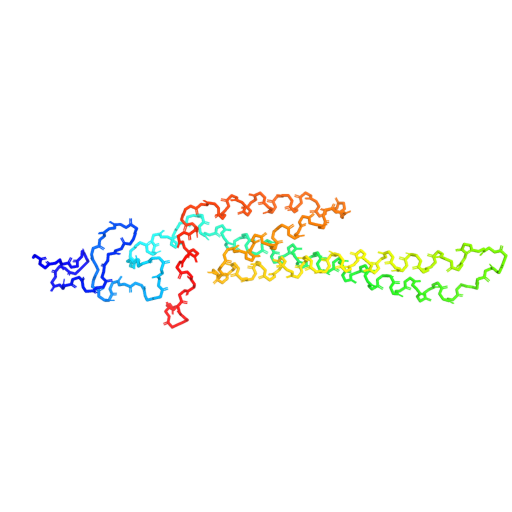 1.00 93.94 105 MET A C 1
ATOM 759 O O . MET A 1 105 ? 20.435 2.887 -21.782 1.00 93.94 105 MET A O 1
ATOM 763 N N . LEU A 1 106 ? 20.404 2.818 -24.029 1.00 93.69 106 LEU A N 1
ATOM 764 C CA . LEU A 1 106 ? 18.968 3.042 -24.166 1.00 93.69 106 LEU A CA 1
ATOM 765 C C . LEU A 1 106 ? 18.161 1.881 -23.570 1.00 93.69 106 LEU A C 1
ATOM 767 O O . LEU A 1 106 ? 17.271 2.103 -22.744 1.00 93.69 106 LEU A O 1
ATOM 771 N N . VAL A 1 107 ? 18.510 0.643 -23.926 1.00 93.81 107 VAL A N 1
ATOM 772 C CA . VAL A 1 107 ? 17.851 -0.575 -23.431 1.00 93.81 107 VAL A CA 1
ATOM 773 C C . VAL A 1 107 ? 18.057 -0.729 -21.929 1.00 93.81 107 VAL A C 1
ATOM 775 O O . VAL A 1 107 ? 17.092 -0.958 -21.195 1.00 93.81 107 VAL A O 1
ATOM 778 N N . GLY A 1 108 ? 19.286 -0.519 -21.448 1.00 94.12 108 GLY A N 1
ATOM 779 C CA . GLY A 1 108 ? 19.597 -0.530 -20.022 1.00 94.12 108 GLY A CA 1
ATOM 780 C C . GLY A 1 108 ? 18.783 0.507 -19.245 1.00 94.12 108 GLY A C 1
ATOM 781 O O . GLY A 1 108 ? 18.241 0.201 -18.182 1.00 94.12 108 GLY A O 1
ATOM 782 N N . THR A 1 109 ? 18.615 1.710 -19.803 1.00 94.38 109 THR A N 1
ATOM 783 C CA . THR A 1 109 ? 17.820 2.782 -19.187 1.00 94.38 109 THR A CA 1
ATOM 784 C C . THR A 1 109 ? 16.333 2.424 -19.124 1.00 94.38 109 THR A C 1
ATOM 786 O O . THR A 1 109 ? 15.721 2.567 -18.065 1.00 94.38 109 THR A O 1
ATOM 789 N N . PHE A 1 110 ? 15.737 1.921 -20.211 1.00 94.81 110 PHE A N 1
ATOM 790 C CA . PHE A 1 110 ? 14.327 1.511 -20.213 1.00 94.81 110 PHE A CA 1
ATOM 791 C C . PHE A 1 110 ? 14.053 0.329 -19.282 1.00 94.81 110 PHE A C 1
ATOM 793 O O . PHE A 1 110 ? 13.075 0.358 -18.533 1.00 94.81 110 PHE A O 1
ATOM 800 N N . ALA A 1 111 ? 14.930 -0.677 -19.272 1.00 94.88 111 ALA A N 1
ATOM 801 C CA . ALA A 1 111 ? 14.823 -1.808 -18.358 1.00 94.88 111 ALA A CA 1
ATOM 802 C C . ALA A 1 111 ? 14.908 -1.352 -16.893 1.00 94.88 111 ALA A C 1
ATOM 804 O O . ALA A 1 111 ? 14.079 -1.747 -16.070 1.00 94.88 111 ALA A O 1
ATOM 805 N N . LEU A 1 112 ? 15.859 -0.468 -16.572 1.00 94.38 112 LEU A N 1
ATOM 806 C CA . LEU A 1 112 ? 16.019 0.083 -15.228 1.00 94.38 112 LEU A CA 1
ATOM 807 C C . LEU A 1 112 ? 14.788 0.890 -14.794 1.00 94.38 112 LEU A C 1
ATOM 809 O O . LEU A 1 112 ? 14.260 0.661 -13.704 1.00 94.38 112 LEU A O 1
ATOM 813 N N . LEU A 1 113 ? 14.297 1.795 -15.647 1.00 93.25 113 LEU A N 1
ATOM 814 C CA . LEU A 1 113 ? 13.086 2.578 -15.380 1.00 93.25 113 LEU A CA 1
ATOM 815 C C . LEU A 1 113 ? 11.864 1.675 -15.186 1.00 93.25 113 LEU A C 1
ATOM 817 O O . LEU A 1 113 ? 11.070 1.903 -14.272 1.00 93.25 113 LEU A O 1
ATOM 821 N N . GLY A 1 114 ? 11.733 0.628 -16.001 1.00 93.75 114 GLY A N 1
ATOM 822 C CA . GLY A 1 114 ? 10.664 -0.355 -15.883 1.00 93.75 114 GLY A CA 1
ATOM 823 C C . GLY A 1 114 ? 10.694 -1.095 -14.545 1.00 93.75 114 GLY A C 1
ATOM 824 O O . GLY A 1 114 ? 9.694 -1.121 -13.826 1.00 93.75 114 GLY A O 1
ATOM 825 N N . LEU A 1 115 ? 11.855 -1.626 -14.153 1.00 93.50 115 LEU A N 1
ATOM 826 C CA . LEU A 1 115 ? 12.032 -2.344 -12.885 1.00 93.50 115 LEU A CA 1
ATOM 827 C C . LEU A 1 115 ? 11.775 -1.455 -11.662 1.00 93.50 115 LEU A C 1
ATOM 829 O O . LEU A 1 115 ? 11.105 -1.886 -10.718 1.00 93.50 115 LEU A O 1
ATOM 833 N N . ILE A 1 116 ? 12.249 -0.206 -11.702 1.00 93.44 116 ILE A N 1
ATOM 834 C CA . ILE A 1 116 ? 12.015 0.789 -10.647 1.00 93.44 116 ILE A CA 1
ATOM 835 C C . ILE A 1 116 ? 10.522 1.106 -10.489 1.00 93.44 116 ILE A C 1
ATOM 837 O O . ILE A 1 116 ? 10.110 1.468 -9.392 1.00 93.44 116 ILE A O 1
ATOM 841 N N . GLN A 1 117 ? 9.691 0.940 -11.522 1.00 93.44 117 GLN A N 1
ATOM 842 C CA . GLN A 1 117 ? 8.238 1.129 -11.410 1.00 93.44 117 GLN A CA 1
ATOM 843 C C . GLN A 1 117 ? 7.479 -0.145 -11.022 1.00 93.44 117 GLN A C 1
ATOM 845 O O . GLN A 1 117 ? 6.533 -0.082 -10.231 1.00 93.44 117 GLN A O 1
ATOM 850 N N . ILE A 1 118 ? 7.905 -1.313 -11.511 1.00 95.12 118 ILE A N 1
ATOM 851 C CA . ILE A 1 118 ? 7.241 -2.589 -11.209 1.00 95.12 118 ILE A CA 1
ATOM 852 C C . ILE A 1 118 ? 7.299 -2.898 -9.709 1.00 95.12 118 ILE A C 1
ATOM 854 O O . ILE A 1 118 ? 6.269 -3.222 -9.113 1.00 95.12 118 ILE A O 1
ATOM 858 N N . ALA A 1 119 ? 8.472 -2.787 -9.077 1.00 94.56 119 ALA A N 1
ATOM 859 C CA . ALA A 1 119 ? 8.632 -3.197 -7.681 1.00 94.56 119 ALA A CA 1
ATOM 860 C C . ALA A 1 119 ? 7.766 -2.373 -6.697 1.00 94.56 119 ALA A C 1
ATOM 862 O O . ALA A 1 119 ? 7.014 -2.980 -5.923 1.00 94.56 119 ALA A O 1
ATOM 863 N N . PRO A 1 120 ? 7.764 -1.024 -6.733 1.00 94.19 120 PRO A N 1
ATOM 864 C CA . PRO A 1 120 ? 6.848 -0.218 -5.930 1.00 94.19 120 PRO A CA 1
ATOM 865 C C . PRO A 1 120 ? 5.381 -0.436 -6.295 1.00 94.19 120 PRO A C 1
ATOM 867 O O . PRO A 1 120 ? 4.544 -0.478 -5.397 1.00 94.19 120 PRO A O 1
ATOM 870 N N . GLY A 1 121 ? 5.063 -0.631 -7.581 1.00 94.88 121 GLY A N 1
ATOM 871 C CA . GLY A 1 121 ? 3.689 -0.848 -8.039 1.00 94.88 121 GLY A CA 1
ATOM 872 C C . GLY A 1 121 ? 3.077 -2.109 -7.437 1.00 94.88 121 GLY A C 1
ATOM 873 O O . GLY A 1 121 ? 1.979 -2.075 -6.875 1.00 94.88 121 GLY A O 1
ATOM 874 N N . LEU A 1 122 ? 3.836 -3.208 -7.448 1.00 96.19 122 LEU A N 1
ATOM 875 C CA . LEU A 1 122 ? 3.438 -4.462 -6.811 1.00 96.19 122 LEU A CA 1
ATOM 876 C C . LEU A 1 122 ? 3.329 -4.321 -5.289 1.00 96.19 122 LEU A C 1
ATOM 878 O O . LEU A 1 122 ? 2.341 -4.773 -4.707 1.00 96.19 122 LEU A O 1
ATOM 882 N N . LEU A 1 123 ? 4.294 -3.666 -4.633 1.00 95.69 123 LEU A N 1
ATOM 883 C CA . LEU A 1 123 ? 4.243 -3.424 -3.186 1.00 95.69 123 LEU A CA 1
ATOM 884 C C . LEU A 1 123 ? 3.026 -2.584 -2.786 1.00 95.69 123 LEU A C 1
ATOM 886 O O . LEU A 1 123 ? 2.351 -2.898 -1.804 1.00 95.69 123 LEU A O 1
ATOM 890 N N . GLN A 1 124 ? 2.711 -1.545 -3.556 1.00 95.75 124 GLN A N 1
ATOM 891 C CA . GLN A 1 124 ? 1.563 -0.682 -3.318 1.00 95.75 124 GLN A CA 1
ATOM 892 C C . GLN A 1 124 ? 0.241 -1.422 -3.548 1.00 95.75 124 GLN A C 1
ATOM 894 O O . GLN A 1 124 ? -0.674 -1.301 -2.727 1.00 95.75 124 GLN A O 1
ATOM 899 N N . ALA A 1 125 ? 0.155 -2.254 -4.590 1.00 96.50 125 ALA A N 1
ATOM 900 C CA . ALA A 1 125 ? -1.012 -3.093 -4.846 1.00 96.50 125 ALA A CA 1
ATOM 901 C C . ALA A 1 125 ? -1.228 -4.141 -3.739 1.00 96.50 125 ALA A C 1
ATOM 903 O O . ALA A 1 125 ? -2.343 -4.294 -3.233 1.00 96.50 125 ALA A O 1
ATOM 904 N N . LEU A 1 126 ? -0.159 -4.809 -3.291 1.00 96.19 126 LEU A N 1
ATOM 905 C CA . LEU A 1 126 ? -0.194 -5.757 -2.173 1.00 96.19 126 LEU A CA 1
ATOM 906 C C . LEU A 1 126 ? -0.570 -5.069 -0.854 1.00 96.19 126 LEU A C 1
ATOM 908 O O . LEU A 1 126 ? -1.370 -5.607 -0.083 1.00 96.19 126 LEU A O 1
ATOM 912 N N . GLY A 1 127 ? -0.041 -3.867 -0.609 1.00 95.38 127 GLY A N 1
ATOM 913 C CA . GLY A 1 127 ? -0.403 -3.025 0.530 1.00 95.38 127 GLY A CA 1
ATOM 914 C C . GLY A 1 127 ? -1.892 -2.674 0.529 1.00 95.38 127 GLY A C 1
ATOM 915 O O . GLY A 1 127 ? -2.567 -2.868 1.542 1.00 95.38 127 GLY A O 1
ATOM 916 N N . GLY A 1 128 ? -2.429 -2.262 -0.624 1.00 95.69 128 GLY A N 1
ATOM 917 C CA . GLY A 1 128 ? -3.856 -2.002 -0.818 1.00 95.69 128 GLY A CA 1
ATOM 918 C C . GLY A 1 128 ? -4.723 -3.244 -0.591 1.00 95.69 128 GLY A C 1
ATOM 919 O O . GLY A 1 128 ? -5.695 -3.190 0.161 1.00 95.69 128 GLY A O 1
ATOM 920 N N . TRP A 1 129 ? -4.345 -4.397 -1.145 1.00 96.00 129 TRP A N 1
ATOM 921 C CA . TRP A 1 129 ? -5.066 -5.660 -0.945 1.00 96.00 129 TRP A CA 1
ATOM 922 C C . TRP A 1 129 ? -5.090 -6.103 0.521 1.00 96.00 129 TRP A C 1
ATOM 924 O O . TRP A 1 129 ? -6.110 -6.567 1.043 1.00 96.00 129 TRP A O 1
ATOM 934 N N . ARG A 1 130 ? -3.969 -5.939 1.224 1.00 94.06 130 ARG A N 1
ATOM 935 C CA . ARG A 1 130 ? -3.874 -6.298 2.636 1.00 94.06 130 ARG A CA 1
ATOM 936 C C . ARG A 1 130 ? -4.673 -5.338 3.521 1.00 94.06 130 ARG A C 1
ATOM 938 O O . ARG A 1 130 ? -5.352 -5.791 4.446 1.00 94.06 130 ARG A O 1
ATOM 945 N N . LEU A 1 131 ? -4.667 -4.046 3.188 1.00 94.31 131 LEU A N 1
ATOM 946 C CA . LEU A 1 131 ? -5.503 -3.031 3.827 1.00 94.31 131 LEU A CA 1
ATOM 947 C C . LEU A 1 131 ? -6.998 -3.293 3.586 1.00 94.31 131 LEU A C 1
ATOM 949 O O . LEU A 1 131 ? -7.791 -3.171 4.515 1.00 94.31 131 LEU A O 1
ATOM 953 N N . PHE A 1 132 ? -7.378 -3.757 2.390 1.00 93.56 132 PHE A N 1
ATOM 954 C CA . PHE A 1 132 ? -8.748 -4.180 2.072 1.00 93.56 132 PHE A CA 1
ATOM 955 C C . PHE A 1 132 ? -9.228 -5.334 2.965 1.00 93.56 132 PHE A C 1
ATOM 957 O O . PHE A 1 132 ? -10.408 -5.432 3.296 1.00 93.56 132 PHE A O 1
ATOM 964 N N . ARG A 1 133 ? -8.306 -6.205 3.391 1.00 90.56 133 ARG A N 1
ATOM 965 C CA . ARG A 1 133 ? -8.563 -7.278 4.363 1.00 90.56 133 ARG A CA 1
ATOM 966 C C . ARG A 1 133 ? -8.349 -6.847 5.818 1.00 90.56 133 ARG A C 1
ATOM 968 O O . ARG A 1 133 ? -8.300 -7.719 6.678 1.00 90.56 133 ARG A O 1
ATOM 975 N N . TYR A 1 134 ? -8.209 -5.549 6.102 1.00 86.56 134 TYR A N 1
ATOM 976 C CA . TYR A 1 134 ? -7.947 -4.993 7.438 1.00 86.56 134 TYR A CA 1
ATOM 977 C C . TYR A 1 134 ? -6.758 -5.660 8.155 1.00 86.56 134 TYR A C 1
ATOM 979 O O . TYR A 1 134 ? -6.776 -5.852 9.368 1.00 86.56 134 TYR A O 1
ATOM 987 N N . ARG A 1 135 ? -5.715 -6.055 7.409 1.00 85.12 135 ARG A N 1
ATOM 988 C CA . ARG A 1 135 ? -4.566 -6.796 7.950 1.00 85.12 135 ARG A CA 1
ATOM 989 C C . ARG A 1 135 ? -3.306 -5.935 8.019 1.00 85.12 135 ARG A C 1
ATOM 991 O O . ARG A 1 135 ? -2.485 -5.971 7.115 1.00 85.12 135 ARG A O 1
ATOM 998 N N . GLY A 1 136 ? -3.082 -5.275 9.151 1.00 81.62 136 GLY A N 1
ATOM 999 C CA . GLY A 1 136 ? -1.804 -4.631 9.478 1.00 81.62 136 GLY A CA 1
ATOM 1000 C C . GLY A 1 136 ? -1.535 -3.327 8.701 1.00 81.62 136 GLY A C 1
ATOM 1001 O O . GLY A 1 136 ? -1.308 -3.372 7.493 1.00 81.62 136 GLY A O 1
ATOM 1002 N N . PRO A 1 137 ? -1.480 -2.161 9.371 1.00 90.56 137 PRO A N 1
ATOM 1003 C CA . PRO A 1 137 ? -1.288 -0.866 8.706 1.00 90.56 137 PRO A CA 1
ATOM 1004 C C . PRO A 1 137 ? 0.123 -0.663 8.134 1.00 90.56 137 PRO A C 1
ATOM 1006 O O . PRO A 1 137 ? 0.312 0.177 7.259 1.00 90.56 137 PRO A O 1
ATOM 1009 N N . VAL A 1 138 ? 1.116 -1.424 8.606 1.00 92.12 138 VAL A N 1
ATOM 1010 C CA . VAL A 1 138 ? 2.532 -1.230 8.247 1.00 92.12 138 VAL A CA 1
ATOM 1011 C C . VAL A 1 138 ? 2.766 -1.410 6.747 1.00 92.12 138 VAL A C 1
ATOM 1013 O O . VAL A 1 138 ? 3.409 -0.576 6.125 1.00 92.12 138 VAL A O 1
ATOM 1016 N N . LEU A 1 139 ? 2.186 -2.448 6.136 1.00 87.25 139 LEU A N 1
ATOM 1017 C CA . LEU A 1 139 ? 2.337 -2.698 4.696 1.00 87.25 139 LEU A CA 1
ATOM 1018 C C . LEU A 1 139 ? 1.641 -1.639 3.833 1.00 87.25 139 LEU A C 1
ATOM 1020 O O . LEU A 1 139 ? 2.106 -1.361 2.732 1.00 87.25 139 LEU A O 1
ATOM 1024 N N . ALA A 1 140 ? 0.569 -1.018 4.335 1.00 89.38 140 ALA A N 1
ATOM 1025 C CA . ALA A 1 140 ? -0.059 0.107 3.650 1.00 89.38 140 ALA A CA 1
ATOM 1026 C C . ALA A 1 140 ? 0.859 1.339 3.659 1.00 89.38 140 ALA A C 1
ATOM 1028 O O . ALA A 1 140 ? 1.026 1.975 2.623 1.00 89.38 140 ALA A O 1
ATOM 1029 N N . TRP A 1 141 ? 1.513 1.630 4.789 1.00 93.88 141 TRP A N 1
ATOM 1030 C CA . TRP A 1 141 ? 2.510 2.701 4.874 1.00 93.88 141 TRP A CA 1
ATOM 1031 C C . TRP A 1 141 ? 3.721 2.446 3.982 1.00 93.88 141 TRP A C 1
ATOM 1033 O O . TRP A 1 141 ? 4.097 3.324 3.212 1.00 93.88 141 TRP A O 1
ATOM 1043 N N . VAL A 1 142 ? 4.289 1.239 4.034 1.00 94.19 142 VAL A N 1
ATOM 1044 C CA . VAL A 1 142 ? 5.422 0.857 3.180 1.00 94.19 142 VAL A CA 1
ATOM 1045 C C . VAL A 1 142 ? 5.048 0.977 1.704 1.00 94.19 142 VAL A C 1
ATOM 1047 O O . VAL A 1 142 ? 5.803 1.568 0.944 1.00 94.19 142 VAL A O 1
ATOM 1050 N N . GLY A 1 143 ? 3.869 0.493 1.299 1.00 90.62 143 GLY A N 1
ATOM 1051 C CA . GLY A 1 143 ? 3.392 0.616 -0.080 1.00 90.6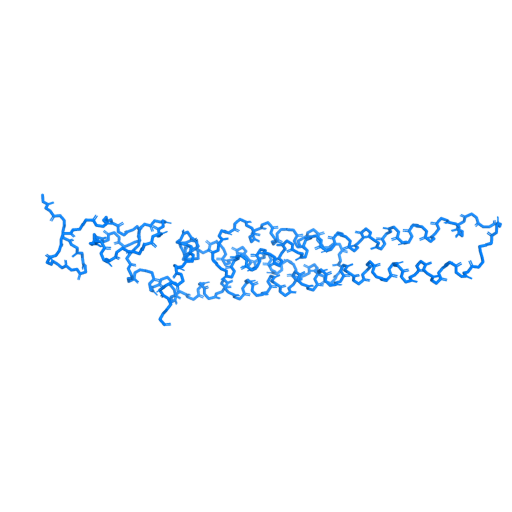2 143 GLY A CA 1
ATOM 1052 C C . GLY A 1 143 ? 3.138 2.064 -0.513 1.00 90.62 143 GLY A C 1
ATOM 1053 O O . GLY A 1 143 ? 3.483 2.435 -1.630 1.00 90.62 143 GLY A O 1
ATOM 1054 N N . ALA A 1 144 ? 2.577 2.903 0.364 1.00 91.38 144 ALA A N 1
ATOM 1055 C CA . ALA A 1 144 ? 2.346 4.318 0.071 1.00 91.38 144 ALA A CA 1
ATOM 1056 C C . ALA A 1 144 ? 3.663 5.100 -0.075 1.00 91.38 144 ALA A C 1
ATOM 1058 O O . ALA A 1 144 ? 3.793 5.903 -0.993 1.00 91.38 144 ALA A O 1
ATOM 1059 N N . ILE A 1 145 ? 4.648 4.835 0.790 1.00 93.88 145 ILE A N 1
ATOM 1060 C CA . ILE A 1 145 ? 5.982 5.451 0.721 1.00 93.88 145 ILE A CA 1
ATOM 1061 C C . ILE A 1 145 ? 6.752 4.933 -0.498 1.00 93.88 145 ILE A C 1
ATOM 1063 O O . ILE A 1 145 ? 7.382 5.721 -1.197 1.00 93.88 145 ILE A O 1
ATOM 1067 N N . ALA A 1 146 ? 6.667 3.635 -0.802 1.00 91.06 146 ALA A N 1
ATOM 1068 C CA . ALA A 1 146 ? 7.282 3.062 -1.997 1.00 91.06 146 ALA A CA 1
ATOM 1069 C C . ALA A 1 146 ? 6.751 3.729 -3.278 1.00 91.06 146 ALA A C 1
ATOM 1071 O O . ALA A 1 146 ? 7.539 4.035 -4.167 1.00 91.06 146 ALA A O 1
ATOM 1072 N N . GLY A 1 147 ? 5.455 4.052 -3.346 1.00 86.88 147 GLY A N 1
ATOM 1073 C CA . GLY A 1 147 ? 4.872 4.813 -4.458 1.00 86.88 147 GLY A CA 1
ATOM 1074 C C . GLY A 1 147 ? 5.442 6.232 -4.634 1.00 86.88 147 GLY A C 1
ATOM 1075 O O . GLY A 1 147 ? 5.406 6.776 -5.737 1.00 86.88 147 GLY A O 1
ATOM 1076 N N . LEU A 1 148 ? 6.041 6.846 -3.603 1.00 89.31 148 LEU A N 1
ATOM 1077 C CA . LEU A 1 148 ? 6.794 8.093 -3.798 1.00 89.31 148 LEU A CA 1
ATOM 1078 C C . LEU A 1 148 ? 8.128 7.872 -4.504 1.00 89.31 148 LEU A C 1
ATOM 1080 O O . LEU A 1 148 ? 8.583 8.768 -5.207 1.00 89.31 148 LEU A O 1
ATOM 1084 N N . ALA A 1 149 ? 8.751 6.700 -4.372 1.00 83.94 149 ALA A N 1
ATOM 1085 C CA . ALA A 1 149 ? 10.000 6.423 -5.079 1.00 83.94 149 ALA A CA 1
ATOM 1086 C C . ALA A 1 149 ? 9.811 6.491 -6.608 1.00 83.94 149 ALA A C 1
ATOM 1088 O O . ALA A 1 149 ? 10.732 6.858 -7.331 1.00 83.94 149 ALA A O 1
ATOM 1089 N N . SER A 1 150 ? 8.592 6.240 -7.101 1.00 81.81 150 SER A N 1
ATOM 1090 C CA . SER A 1 150 ? 8.231 6.406 -8.515 1.00 81.81 150 SER A CA 1
ATOM 1091 C C . SER A 1 150 ? 7.968 7.849 -8.973 1.00 81.81 150 SER A C 1
ATOM 1093 O O . SER A 1 150 ? 7.597 8.059 -10.126 1.00 81.81 150 SER A O 1
ATOM 1095 N N . MET A 1 151 ? 8.190 8.864 -8.129 1.00 82.50 151 MET A N 1
ATOM 1096 C CA . MET A 1 151 ? 8.033 10.285 -8.493 1.00 82.50 151 MET A CA 1
ATOM 1097 C C . MET A 1 151 ? 8.936 10.766 -9.630 1.00 82.50 151 MET A C 1
ATOM 1099 O O . MET A 1 151 ? 8.685 11.829 -10.192 1.00 82.50 151 MET A O 1
ATOM 1103 N N . LEU A 1 152 ? 9.956 9.988 -9.990 1.00 73.56 152 LEU A N 1
ATOM 1104 C CA . LEU A 1 152 ? 10.780 10.243 -11.171 1.00 73.56 152 LEU A CA 1
ATOM 1105 C C . LEU A 1 152 ? 9.953 10.188 -12.475 1.00 73.56 152 LEU A C 1
ATOM 1107 O O . LEU A 1 152 ? 10.345 10.790 -13.470 1.00 73.56 152 LEU A O 1
ATOM 1111 N N . GLY A 1 153 ? 8.785 9.529 -12.465 1.00 69.75 153 GLY A N 1
ATOM 1112 C CA . GLY A 1 153 ? 7.804 9.576 -13.548 1.00 69.75 153 GLY A CA 1
ATOM 1113 C C . GLY A 1 153 ? 6.900 10.809 -13.451 1.00 69.75 153 GLY A C 1
ATOM 1114 O O . GLY A 1 153 ? 6.102 10.944 -12.521 1.00 69.75 153 GLY A O 1
ATOM 1115 N N . CYS A 1 154 ? 6.978 11.689 -14.448 1.00 71.06 154 CYS A N 1
ATOM 1116 C CA . CYS A 1 154 ? 6.341 13.011 -14.481 1.00 71.06 154 CYS A CA 1
ATOM 1117 C C . CYS A 1 154 ? 4.815 13.040 -14.248 1.00 71.06 154 CYS A C 1
ATOM 1119 O O . CYS A 1 154 ? 4.309 14.046 -13.754 1.00 71.06 154 CYS A O 1
ATOM 1121 N N . TYR A 1 155 ? 4.071 11.968 -14.539 1.00 82.06 155 TYR A N 1
ATOM 1122 C CA . TYR A 1 155 ? 2.613 11.947 -14.336 1.00 82.06 155 TYR A CA 1
ATOM 1123 C C . TYR A 1 155 ? 2.169 11.287 -13.016 1.00 82.06 155 TYR A C 1
ATOM 1125 O O . TYR A 1 155 ? 1.082 11.582 -12.517 1.00 82.06 155 TYR A O 1
ATOM 1133 N N . CYS A 1 156 ? 2.999 10.424 -12.417 1.00 87.25 156 CYS A N 1
ATOM 1134 C CA . CYS A 1 156 ? 2.651 9.684 -11.197 1.00 87.25 156 CYS A CA 1
ATOM 1135 C C . CYS A 1 156 ? 2.810 10.537 -9.933 1.00 87.25 156 CYS A C 1
ATOM 1137 O O . CYS A 1 156 ? 2.135 10.290 -8.929 1.00 87.25 156 CYS A O 1
ATOM 1139 N N . ALA A 1 157 ? 3.673 11.558 -9.983 1.00 89.62 157 ALA A N 1
ATOM 1140 C CA . ALA A 1 157 ? 4.009 12.405 -8.844 1.00 89.62 157 ALA A CA 1
ATOM 1141 C C . ALA A 1 157 ? 2.789 13.033 -8.137 1.00 89.62 157 ALA A C 1
ATOM 1143 O O . ALA A 1 157 ? 2.628 12.784 -6.940 1.00 89.62 157 ALA A O 1
ATOM 1144 N N . PRO A 1 158 ? 1.881 13.777 -8.807 1.00 92.25 158 PRO A N 1
ATOM 1145 C CA . PRO A 1 158 ? 0.745 14.393 -8.116 1.00 92.25 158 PRO A CA 1
ATOM 1146 C C . PRO A 1 158 ? -0.193 13.348 -7.501 1.00 92.25 158 PRO A C 1
ATOM 1148 O O . PRO A 1 158 ? -0.651 13.511 -6.370 1.00 92.25 158 PRO A O 1
ATOM 1151 N N . THR A 1 159 ? -0.437 12.236 -8.198 1.00 93.25 159 THR A N 1
ATOM 1152 C CA . THR A 1 159 ? -1.287 11.158 -7.680 1.00 93.25 159 THR A CA 1
ATOM 1153 C C . THR A 1 159 ? -0.673 10.453 -6.474 1.00 93.25 159 THR A C 1
ATOM 1155 O O . THR A 1 159 ? -1.399 10.161 -5.526 1.00 93.25 159 THR A O 1
ATOM 1158 N N . ALA A 1 160 ? 0.646 10.236 -6.461 1.00 93.44 160 ALA A N 1
ATOM 1159 C CA . ALA A 1 160 ? 1.353 9.622 -5.341 1.00 93.44 160 ALA A CA 1
ATOM 1160 C C . ALA A 1 160 ? 1.336 10.526 -4.098 1.00 93.44 160 ALA A C 1
ATOM 1162 O O . ALA A 1 160 ? 1.084 10.041 -2.995 1.00 93.44 160 ALA A O 1
ATOM 1163 N N . ILE A 1 161 ? 1.511 11.845 -4.272 1.00 94.25 161 ILE A N 1
ATOM 1164 C CA . ILE A 1 161 ? 1.400 12.831 -3.179 1.00 94.25 161 ILE A CA 1
ATOM 1165 C C . ILE A 1 161 ? -0.002 12.803 -2.579 1.00 94.25 161 ILE A C 1
ATOM 1167 O O . ILE A 1 161 ? -0.152 12.703 -1.361 1.00 94.25 161 ILE A O 1
ATOM 1171 N N . LEU A 1 162 ? -1.033 12.868 -3.428 1.00 95.25 162 LEU A N 1
ATOM 1172 C CA . LEU A 1 162 ? -2.423 12.845 -2.978 1.00 95.25 162 LEU A CA 1
ATOM 1173 C C . LEU A 1 162 ? -2.762 11.533 -2.266 1.00 95.25 162 LEU A C 1
ATOM 1175 O O . LEU A 1 162 ? -3.411 11.558 -1.222 1.00 95.25 162 LEU A O 1
ATOM 1179 N N . LEU A 1 163 ? -2.289 10.397 -2.784 1.00 95.38 163 LEU A N 1
ATOM 1180 C CA . LEU A 1 163 ? -2.468 9.092 -2.153 1.00 95.38 163 LEU A CA 1
ATOM 1181 C C . LEU A 1 163 ? -1.771 8.998 -0.800 1.00 95.38 163 LEU A C 1
ATOM 1183 O O . LEU A 1 163 ? -2.377 8.488 0.139 1.00 95.38 163 LEU A O 1
ATOM 1187 N N . LEU A 1 164 ? -0.541 9.503 -0.672 1.00 95.62 164 LEU A N 1
ATOM 1188 C CA . LEU A 1 164 ? 0.167 9.525 0.605 1.00 95.62 164 LEU A CA 1
ATOM 1189 C C . LEU A 1 164 ? -0.545 10.434 1.612 1.00 95.62 164 LEU A C 1
ATOM 1191 O O . LEU A 1 164 ? -0.763 10.022 2.749 1.00 95.62 164 LEU A O 1
ATOM 1195 N N . GLY A 1 165 ? -0.946 11.640 1.203 1.00 96.62 165 GLY A N 1
ATOM 1196 C CA . GLY A 1 165 ? -1.693 12.563 2.058 1.00 96.62 165 GLY A CA 1
ATOM 1197 C C . GLY A 1 165 ? -3.027 11.969 2.514 1.00 96.62 165 GLY A C 1
ATOM 1198 O O . GLY A 1 165 ? -3.371 12.026 3.695 1.00 96.62 165 GLY A O 1
ATOM 1199 N N . TYR A 1 166 ? -3.748 11.314 1.602 1.00 96.69 166 TYR A N 1
ATOM 1200 C CA . TYR A 1 166 ? -4.993 10.625 1.922 1.00 96.69 166 TYR A CA 1
ATOM 1201 C C . TYR A 1 166 ? -4.766 9.400 2.822 1.00 96.69 166 TYR A C 1
ATOM 1203 O O . TYR A 1 166 ? -5.516 9.194 3.775 1.00 96.69 166 TYR A O 1
ATOM 1211 N N . ALA A 1 167 ? -3.700 8.627 2.594 1.00 95.75 167 ALA A N 1
ATOM 1212 C CA . ALA A 1 167 ? -3.305 7.523 3.464 1.00 95.75 167 ALA A CA 1
ATOM 1213 C C . ALA A 1 167 ? -2.970 8.009 4.876 1.00 95.75 167 ALA A C 1
ATOM 1215 O O . ALA A 1 167 ? -3.469 7.446 5.849 1.00 95.75 167 ALA A O 1
ATOM 1216 N N . ALA A 1 168 ? -2.199 9.091 4.996 1.00 96.62 168 ALA A N 1
ATOM 1217 C CA . ALA A 1 168 ? -1.882 9.712 6.273 1.00 96.62 168 ALA A CA 1
ATOM 1218 C C . ALA A 1 168 ? -3.149 10.182 6.995 1.00 96.62 168 ALA A C 1
ATOM 1220 O O . ALA A 1 168 ? -3.324 9.886 8.176 1.00 96.62 168 ALA A O 1
ATOM 1221 N N . TYR A 1 169 ? -4.070 10.839 6.286 1.00 96.69 169 TYR A N 1
ATOM 1222 C CA . TYR A 1 169 ? -5.340 11.289 6.854 1.00 96.69 169 TYR A CA 1
ATOM 1223 C C . TYR A 1 169 ? -6.192 10.122 7.372 1.00 96.69 169 TYR A C 1
ATOM 1225 O O . TYR A 1 169 ? -6.650 10.150 8.511 1.00 96.69 169 TYR A O 1
ATOM 1233 N N . VAL A 1 170 ? -6.387 9.072 6.568 1.00 96.12 170 VAL A N 1
ATOM 1234 C CA . VAL A 1 170 ? -7.247 7.936 6.933 1.00 96.12 170 VAL A CA 1
ATOM 1235 C C . VAL A 1 170 ? -6.614 7.077 8.035 1.00 96.12 170 VAL A C 1
ATOM 1237 O O . VAL A 1 170 ? -7.292 6.710 8.991 1.00 96.12 170 VAL A O 1
ATOM 1240 N N . LEU A 1 171 ? -5.316 6.766 7.947 1.00 94.62 171 LEU A N 1
ATOM 1241 C CA . LEU A 1 171 ? -4.632 5.848 8.873 1.00 94.62 171 LEU A CA 1
ATOM 1242 C C . LEU A 1 171 ? -4.278 6.485 10.228 1.00 94.62 171 LEU A C 1
ATOM 1244 O O . LEU A 1 171 ? -3.912 5.772 11.169 1.00 94.62 171 LEU A O 1
ATOM 1248 N N . THR A 1 172 ? -4.360 7.811 10.354 1.00 95.44 172 THR A N 1
ATOM 1249 C CA . THR A 1 172 ? -4.152 8.506 11.636 1.00 95.44 172 THR A CA 1
ATOM 1250 C C . THR A 1 172 ? -5.421 8.627 12.475 1.00 95.44 172 THR A C 1
ATOM 1252 O O . THR A 1 172 ? -5.305 8.890 13.668 1.00 95.44 172 THR A O 1
ATOM 1255 N N . ARG A 1 173 ? -6.610 8.376 11.910 1.00 95.25 173 ARG A N 1
ATOM 1256 C CA . ARG A 1 173 ? -7.877 8.414 12.655 1.00 95.25 173 ARG A CA 1
ATOM 1257 C C . ARG A 1 173 ? -7.956 7.297 13.694 1.00 95.25 173 ARG A C 1
ATOM 1259 O O . ARG A 1 173 ? -7.734 6.128 13.376 1.00 95.25 173 ARG A O 1
ATOM 1266 N N . ASP A 1 174 ? -8.357 7.651 14.912 1.00 91.38 174 ASP A N 1
ATOM 1267 C CA . ASP A 1 174 ? -8.442 6.712 16.037 1.00 91.38 174 ASP A CA 1
ATOM 1268 C C . ASP A 1 174 ? -9.438 5.577 15.784 1.00 91.38 174 ASP A C 1
ATOM 1270 O O . ASP A 1 174 ? -9.126 4.422 16.061 1.00 91.38 174 ASP A O 1
ATOM 1274 N N . ASP A 1 175 ? -10.588 5.865 15.165 1.00 91.19 175 ASP A N 1
ATOM 1275 C CA . ASP A 1 175 ? -11.571 4.836 14.795 1.00 91.19 175 ASP A CA 1
ATOM 1276 C C . ASP A 1 175 ? -10.994 3.817 13.800 1.00 91.19 175 ASP A C 1
ATOM 1278 O O . ASP A 1 175 ? -11.235 2.613 13.913 1.00 91.19 175 ASP A O 1
ATOM 1282 N N . VAL A 1 176 ? -10.186 4.280 12.840 1.00 92.75 176 VAL A N 1
ATOM 1283 C CA . VAL A 1 176 ? -9.531 3.419 11.844 1.00 92.75 176 VAL A CA 1
ATOM 1284 C C . VAL A 1 176 ? -8.442 2.579 12.500 1.00 92.75 176 VAL A C 1
ATOM 1286 O O . VAL A 1 176 ? -8.365 1.375 12.257 1.00 92.75 176 VAL A O 1
ATOM 1289 N N . ARG A 1 177 ? -7.625 3.186 13.367 1.00 91.75 177 ARG A N 1
ATOM 1290 C CA . ARG A 1 177 ? -6.586 2.482 14.131 1.00 91.75 177 ARG A CA 1
ATOM 1291 C C . ARG A 1 177 ? -7.187 1.419 15.040 1.00 91.75 177 ARG A C 1
ATOM 1293 O O . ARG A 1 177 ? -6.737 0.276 15.002 1.00 91.75 177 ARG A O 1
ATOM 1300 N N . ALA A 1 178 ? -8.241 1.764 15.778 1.00 88.88 178 ALA A N 1
ATOM 1301 C CA . ALA A 1 178 ? -8.983 0.831 16.614 1.00 88.88 178 ALA A CA 1
ATOM 1302 C C . ALA A 1 178 ? -9.554 -0.320 15.776 1.00 88.88 178 ALA A C 1
ATOM 1304 O O . ALA A 1 178 ? -9.387 -1.484 16.128 1.00 88.88 178 ALA A O 1
ATOM 1305 N N . ARG A 1 179 ? -10.153 -0.026 14.614 1.00 90.31 179 ARG A N 1
ATOM 1306 C CA . ARG A 1 179 ? -10.711 -1.057 13.732 1.00 90.31 179 ARG A CA 1
ATOM 1307 C C . ARG A 1 179 ? -9.653 -1.974 13.111 1.00 90.31 179 ARG A C 1
ATOM 1309 O O . ARG A 1 179 ? -9.926 -3.159 12.917 1.00 90.31 179 ARG A O 1
ATOM 1316 N N . LEU A 1 180 ? -8.476 -1.445 12.780 1.00 90.00 180 LEU A N 1
ATOM 1317 C CA . LEU A 1 180 ? -7.352 -2.217 12.242 1.00 90.00 180 LEU A CA 1
ATOM 1318 C C . LEU A 1 180 ? -6.681 -3.087 13.309 1.00 90.00 180 LEU A C 1
ATOM 1320 O O . LEU A 1 180 ? -6.232 -4.181 12.975 1.00 90.00 180 LEU A O 1
ATOM 1324 N N . ALA A 1 181 ? -6.645 -2.636 14.568 1.00 87.75 181 ALA A N 1
ATOM 1325 C CA . ALA A 1 181 ? -6.137 -3.422 15.694 1.00 87.75 181 ALA A CA 1
ATOM 1326 C C . ALA A 1 181 ? -6.978 -4.688 15.938 1.00 87.75 181 ALA A C 1
ATOM 1328 O O . ALA A 1 181 ? -6.429 -5.752 16.208 1.00 87.75 181 ALA A O 1
ATOM 1329 N N . VAL A 1 182 ? -8.297 -4.599 15.734 1.00 86.38 182 VAL A N 1
ATOM 1330 C CA . VAL A 1 182 ? -9.222 -5.745 15.820 1.00 86.38 182 VAL A CA 1
ATOM 1331 C C . VAL A 1 182 ? -8.986 -6.784 14.718 1.00 86.38 182 VAL A C 1
ATOM 1333 O O . VAL A 1 182 ? -9.251 -7.965 14.917 1.00 86.38 182 VAL A O 1
ATOM 1336 N N . GLY A 1 183 ? -8.488 -6.373 13.548 1.00 82.31 183 GLY A N 1
ATOM 1337 C CA . GLY A 1 183 ? -8.295 -7.262 12.400 1.00 82.31 183 GLY A CA 1
ATOM 1338 C C . GLY A 1 183 ? -9.598 -7.675 11.696 1.00 82.31 183 GLY A C 1
ATOM 1339 O O . GLY A 1 183 ? -10.681 -7.137 11.940 1.00 82.31 183 GLY A O 1
ATOM 1340 N N . ALA A 1 184 ? -9.502 -8.600 10.738 1.00 73.00 184 ALA A N 1
ATOM 1341 C CA . ALA A 1 184 ? -10.676 -9.113 10.030 1.00 73.00 184 ALA A CA 1
ATOM 1342 C C . ALA A 1 184 ? -11.461 -10.103 10.909 1.00 73.00 184 ALA A C 1
ATOM 1344 O O . ALA A 1 184 ? -10.834 -11.005 11.469 1.00 73.00 184 ALA A O 1
ATOM 1345 N N . PRO A 1 185 ? -12.804 -10.005 10.974 1.00 65.38 185 PRO A N 1
ATOM 1346 C CA . PRO A 1 185 ? -13.609 -11.013 11.652 1.00 65.38 185 PRO A CA 1
ATOM 1347 C C . PRO A 1 185 ? -13.423 -12.387 10.982 1.00 65.38 185 PRO A C 1
ATOM 1349 O O . PRO A 1 185 ? -13.202 -12.451 9.762 1.00 65.38 185 PRO A O 1
ATOM 1352 N N . PRO A 1 186 ? -13.498 -13.490 11.747 1.00 61.69 186 PRO A N 1
ATOM 1353 C CA . PRO A 1 186 ? -13.409 -14.837 11.195 1.00 61.69 186 PRO A CA 1
ATOM 1354 C C . PRO A 1 186 ? -14.506 -15.065 10.143 1.00 61.69 186 PRO A C 1
ATOM 1356 O O . PRO A 1 186 ? -15.629 -14.579 10.271 1.00 61.69 186 PRO A O 1
ATOM 1359 N N . ALA A 1 187 ? -14.176 -15.802 9.076 1.00 61.25 187 ALA A N 1
ATOM 1360 C CA . ALA A 1 187 ? -15.050 -15.989 7.910 1.00 61.25 187 ALA A CA 1
ATOM 1361 C C . ALA A 1 187 ? -16.421 -16.611 8.246 1.00 61.25 187 ALA A C 1
ATOM 1363 O O . ALA A 1 187 ? -17.364 -16.447 7.480 1.00 61.25 187 ALA A O 1
ATOM 1364 N N . THR A 1 188 ? -16.536 -17.274 9.397 1.00 58.31 188 THR A N 1
ATOM 1365 C CA . THR A 1 188 ? -17.752 -17.912 9.916 1.00 58.31 188 THR A CA 1
ATOM 1366 C C . THR A 1 188 ? -18.789 -16.936 10.482 1.00 58.31 188 THR A C 1
ATOM 1368 O O . THR A 1 188 ? -19.882 -17.368 10.823 1.00 58.31 188 THR A O 1
ATOM 1371 N N . GLN A 1 189 ? -18.478 -15.638 10.581 1.00 54.81 189 GLN A N 1
ATOM 1372 C CA . GLN A 1 189 ? -19.368 -14.613 11.151 1.00 54.81 189 GLN A CA 1
ATOM 1373 C C . GLN A 1 189 ? -19.887 -13.593 10.121 1.00 54.81 189 GLN A C 1
ATOM 1375 O O . GLN A 1 189 ? -20.346 -12.516 10.504 1.00 54.81 189 GLN A O 1
ATOM 1380 N N . ARG A 1 190 ? -19.810 -13.881 8.813 1.00 49.78 190 ARG A N 1
ATOM 1381 C CA . ARG A 1 190 ? -20.531 -13.064 7.823 1.00 49.78 190 ARG A CA 1
ATOM 1382 C C . ARG A 1 190 ? -22.004 -13.487 7.817 1.00 49.78 190 ARG A C 1
ATOM 1384 O O . ARG A 1 190 ? -22.239 -14.664 7.548 1.00 49.78 190 ARG A O 1
ATOM 1391 N N . PRO A 1 191 ? -22.947 -12.584 8.144 1.00 51.72 191 PRO A N 1
ATOM 1392 C CA . PRO A 1 191 ? -24.369 -12.859 7.974 1.00 51.72 191 PRO A CA 1
ATOM 1393 C C . PRO A 1 191 ? -24.720 -13.088 6.501 1.00 51.72 191 PRO A C 1
ATOM 1395 O O . PRO A 1 191 ? -23.964 -12.594 5.625 1.00 51.72 191 PRO A O 1
#

Foldseek 3Di:
DFAAFPVHNPHTLPVQAAPPPRTRHDPVQWQPQFVVTHGPVVLVVLCPDPLLVLLLVLLVLLQVLLVVLLVVLVVLLVVLVVLLVVLVPDDADPVDPCSVVVNVVSSVVSNVLSVLRNVLSVLSNVLSVCSNQLEDNVSNLVSLVSLCSNVVDPPSNVVSVVSNVSSCVSCPDPSSVSNSSRTHRPPVPDD

Radius of gyration: 25.66 Å; chains: 1; bounding box: 62×32×84 Å

Secondary structure (DSSP, 8-state):
-PPBPSS-TTSB-TTEE-TTT--EE-GGGBPTT-SS--BHHHHHHHHT-HHHHHHHHHHHHHHHHHHHHHHHHHHHHHHHHHHHHHHHTSPP-TT-THHHHHHHHHHHHHHHHHHHHHHHHHHHHHHHHHHHTT--HHHHHHHHHHHHHGGGSTTHHHHHHHHHHHHHHHHH-HHHHHHHHH-PPPGGG--

pLDDT: mean 90.43, std 8.28, range [49.78, 97.38]